Protein AF-A0A0Q9YCZ7-F1 (afdb_monomer)

Sequence (271 aa):
MYRLKSQWSRMTLSRIYFDVYIYMGGVHGTEHSYAFNYDLKNNQLLDLEEVLKRSGTDLNSVSKLVAEELINSGQFAEYRSEPVTFKYKEDVKEETKPTLENYYAFSLTEDAIILYKQFYKLFPNSAGVVGVEVSWDKIAAATEEKKNDIVYQNNDHQFTLHLPASWEGKYIVKEGDWNVGAEISYDFQFMHNGKEICNIFSISVLDTESAENIGPMNLIANHNGKTYVWNPIMEMPPEFWEGGELQELEEEFARMVNEEVPEIMETFTFE

InterPro domains:
  IPR021729 Domain of unknown function DUF3298 [PF11738] (76-137)
  IPR037126 PdaC/RsiV-like superfamily [G3DSA:3.90.640.20] (48-142)

Solvent-accessible surface area (backbone atoms only — not comparable to full-atom values): 15837 Å² total; per-residue (Å²): 134,90,74,91,71,62,90,61,83,76,64,60,66,49,77,51,75,51,76,45,77,47,72,89,73,80,98,64,62,48,77,45,68,46,39,47,38,31,40,63,84,78,72,40,77,51,53,67,68,61,49,31,58,74,72,66,45,53,59,60,64,53,24,51,51,50,37,48,42,62,74,68,34,78,90,41,47,91,64,51,62,86,74,77,45,71,68,57,54,52,41,38,54,66,65,34,46,71,42,67,84,56,51,64,14,39,47,82,55,94,60,27,43,33,39,38,41,66,51,76,82,63,43,62,80,88,65,48,70,43,72,47,74,44,43,50,67,59,51,50,50,53,41,54,47,61,71,52,32,42,76,48,73,42,82,90,77,38,32,36,32,47,40,61,47,87,47,70,86,34,55,48,77,44,85,38,70,87,53,83,81,35,79,44,25,46,30,36,27,33,34,57,99,92,36,84,75,47,70,38,34,34,43,34,37,26,89,36,70,64,79,90,73,53,76,95,48,44,80,74,49,71,57,94,66,24,27,35,29,37,46,60,55,91,67,83,61,70,46,34,36,94,92,29,94,40,35,92,44,33,67,58,52,48,41,46,46,72,55,46,45,63,56,27,60,74,47,57,41,77,115

Nearest PDB structures (foldseek):
  3cyg-assembly2_A  TM=7.448E-01  e=1.691E-04  Fervidobacterium nodosum Rt17-B1
  4e72-assem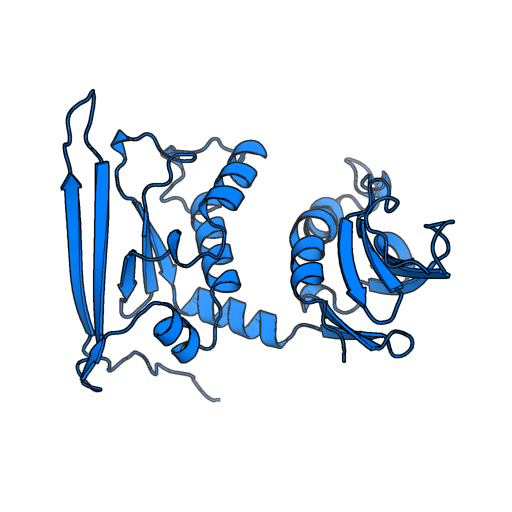bly1_A  TM=6.068E-01  e=8.908E-04  Pseudomonas aeruginosa PAO1
  6wak-assembly1_A  TM=3.840E-01  e=2.892E+00  Homo sapiens
  8y40-assembly1_D  TM=2.851E-01  e=8.283E+00  Oryctolagus cuniculus

Mean predicted aligned error: 8.86 Å

Structure (mmCIF, N/CA/C/O backbone):
data_AF-A0A0Q9YCZ7-F1
#
_entry.id   AF-A0A0Q9YCZ7-F1
#
loop_
_atom_site.group_PDB
_atom_site.id
_atom_site.type_symbol
_atom_site.label_atom_id
_atom_site.label_alt_id
_atom_site.label_comp_id
_atom_site.label_asym_id
_atom_site.label_entity_id
_atom_site.label_seq_id
_atom_site.pdbx_PDB_ins_code
_atom_site.Cartn_x
_atom_site.Cartn_y
_atom_site.Cartn_z
_atom_site.occupancy
_atom_site.B_iso_or_equiv
_atom_site.auth_seq_id
_atom_site.auth_comp_id
_atom_site.auth_asym_id
_atom_site.auth_atom_id
_atom_site.pdbx_PDB_model_num
ATOM 1 N N . MET A 1 1 ? 10.925 -25.643 19.232 1.00 30.89 1 MET A N 1
ATOM 2 C CA . MET A 1 1 ? 10.457 -24.889 18.053 1.00 30.89 1 MET A CA 1
ATOM 3 C C . MET A 1 1 ? 9.528 -23.808 18.576 1.00 30.89 1 MET A C 1
ATOM 5 O O . MET A 1 1 ? 8.512 -24.135 19.182 1.00 30.89 1 MET A O 1
ATOM 9 N N . TYR A 1 2 ? 9.996 -22.562 18.565 1.00 25.38 2 TYR A N 1
ATOM 10 C CA . TYR A 1 2 ? 9.436 -21.485 19.379 1.00 25.38 2 TYR A CA 1
ATOM 11 C C . TYR A 1 2 ? 8.095 -21.010 18.812 1.00 25.38 2 TYR A C 1
ATOM 13 O O . TYR A 1 2 ? 8.020 -20.493 17.707 1.00 25.38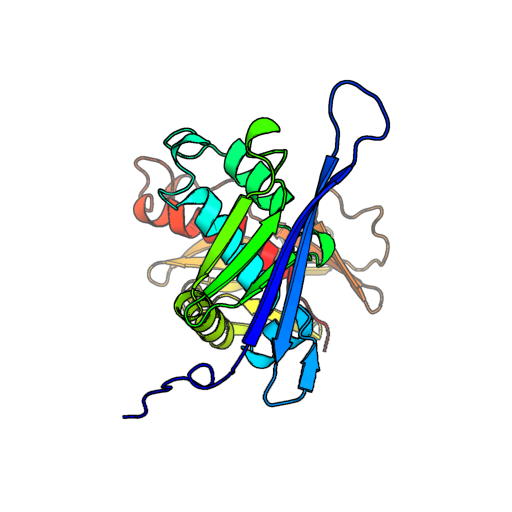 2 TYR A O 1
ATOM 21 N N . ARG A 1 3 ? 7.034 -21.219 19.595 1.00 24.67 3 ARG A N 1
ATOM 22 C CA . ARG A 1 3 ? 5.712 -20.623 19.400 1.00 24.67 3 ARG A CA 1
ATOM 23 C C . ARG A 1 3 ? 5.766 -19.188 19.928 1.00 24.67 3 ARG A C 1
ATOM 25 O O . ARG A 1 3 ? 5.844 -19.005 21.142 1.00 24.67 3 ARG A O 1
ATOM 32 N N . LEU A 1 4 ? 5.663 -18.200 19.043 1.00 27.89 4 LEU A N 1
ATOM 33 C CA . LEU A 1 4 ? 5.191 -16.850 19.371 1.00 27.89 4 LEU A CA 1
ATOM 34 C C . LEU A 1 4 ? 3.703 -16.952 19.747 1.00 27.89 4 LEU A C 1
ATOM 36 O O . LEU A 1 4 ? 2.810 -16.675 18.961 1.00 27.89 4 LEU A O 1
ATOM 40 N N . LYS A 1 5 ? 3.420 -17.462 20.950 1.00 29.55 5 LYS A N 1
ATOM 41 C CA . LYS A 1 5 ? 2.079 -17.419 21.534 1.00 29.55 5 LYS A CA 1
ATOM 42 C C . LYS A 1 5 ? 1.952 -16.142 22.356 1.00 29.55 5 LYS A C 1
ATOM 44 O O . LYS A 1 5 ? 2.483 -16.058 23.459 1.00 29.55 5 LYS A O 1
ATOM 49 N N . SER A 1 6 ? 1.219 -15.194 21.780 1.00 36.31 6 SER A N 1
ATOM 50 C CA . SER A 1 6 ? 0.398 -14.188 22.454 1.00 36.31 6 SER A CA 1
ATOM 51 C C . SER A 1 6 ? 1.095 -13.308 23.504 1.00 36.31 6 SER A C 1
ATOM 53 O O . SER A 1 6 ? 1.084 -13.611 24.699 1.00 36.31 6 SER A O 1
ATOM 55 N N . GLN A 1 7 ? 1.568 -12.131 23.090 1.00 36.28 7 GLN A N 1
ATOM 56 C CA . GLN A 1 7 ? 1.650 -10.994 24.019 1.00 36.28 7 GLN A CA 1
ATOM 57 C C . GLN A 1 7 ? 0.262 -10.391 24.330 1.00 36.28 7 GLN A C 1
ATOM 59 O O . GLN A 1 7 ? 0.102 -9.768 25.376 1.00 36.28 7 GLN A O 1
ATOM 64 N N . TRP A 1 8 ? -0.761 -10.667 23.511 1.00 43.25 8 TRP A N 1
ATOM 65 C CA . TRP A 1 8 ? -2.119 -10.123 23.671 1.00 43.25 8 TRP A CA 1
ATOM 66 C C . TRP A 1 8 ? -3.041 -10.895 24.634 1.00 43.25 8 TRP A C 1
ATOM 68 O O . TRP A 1 8 ? -3.988 -10.322 25.158 1.00 43.25 8 TRP A O 1
ATOM 78 N N . SER A 1 9 ? -2.721 -12.148 24.989 1.00 36.19 9 SER A N 1
ATOM 79 C CA . SER A 1 9 ? -3.562 -13.044 25.824 1.00 36.19 9 SER A CA 1
ATOM 80 C C . SER A 1 9 ? -3.850 -12.545 27.257 1.00 36.19 9 SER A C 1
ATOM 82 O O . SER A 1 9 ? -4.535 -13.228 28.021 1.00 36.19 9 SER A O 1
ATOM 84 N N . ARG A 1 10 ? -3.306 -11.397 27.681 1.00 41.91 10 ARG A N 1
ATOM 85 C CA . ARG A 1 10 ? -3.474 -10.867 29.047 1.00 41.91 10 ARG A CA 1
ATOM 86 C C . ARG A 1 10 ? -3.562 -9.340 29.126 1.00 41.91 10 ARG A C 1
ATOM 88 O O . ARG A 1 10 ? -3.159 -8.771 30.142 1.00 41.91 10 ARG A O 1
ATOM 95 N N . MET A 1 11 ? -4.038 -8.661 28.085 1.00 45.75 11 MET A N 1
ATOM 96 C CA . MET A 1 11 ? -4.441 -7.260 28.232 1.00 45.75 11 MET A CA 1
ATOM 97 C C . MET A 1 11 ? -5.917 -7.224 28.608 1.00 45.75 11 MET A C 1
ATOM 99 O O . MET A 1 11 ? -6.780 -7.537 27.798 1.00 45.75 11 MET A O 1
ATOM 103 N N . THR A 1 12 ? -6.220 -6.847 29.850 1.00 50.78 12 THR A N 1
ATOM 104 C CA . THR A 1 12 ? -7.583 -6.441 30.191 1.00 50.78 12 THR A CA 1
ATOM 105 C C . THR A 1 12 ? -7.804 -5.090 29.514 1.00 50.78 12 THR A C 1
ATOM 107 O O . THR A 1 12 ? -7.304 -4.068 29.985 1.00 50.78 12 THR A O 1
ATOM 110 N N . LEU A 1 13 ? -8.469 -5.094 28.363 1.00 58.00 13 LEU A N 1
ATOM 111 C CA . LEU A 1 13 ? -8.809 -3.884 27.623 1.00 58.00 13 LEU A CA 1
ATOM 112 C C . LEU A 1 13 ? -10.200 -3.416 28.043 1.00 58.00 13 LEU A C 1
ATOM 114 O O . LEU A 1 13 ? -11.140 -4.207 28.096 1.00 58.00 13 LEU A O 1
ATOM 118 N N . SER A 1 14 ? -10.332 -2.124 28.338 1.00 50.62 14 SER A N 1
ATOM 119 C CA . SER A 1 14 ? -11.643 -1.474 28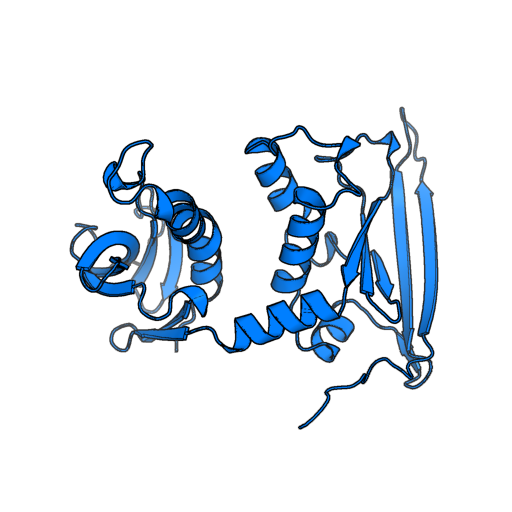.346 1.00 50.62 14 SER A CA 1
ATOM 120 C C . SER A 1 14 ? -11.857 -0.817 26.992 1.00 50.62 14 SER A C 1
ATOM 122 O O . SER A 1 14 ? -10.989 -0.081 26.516 1.00 50.62 14 SER A O 1
ATOM 124 N N . ARG A 1 15 ? -13.011 -1.093 26.386 1.00 57.66 15 ARG A N 1
ATOM 125 C CA . ARG A 1 15 ? -13.430 -0.545 25.100 1.00 57.66 15 ARG A CA 1
ATOM 126 C C . ARG A 1 15 ? -14.754 0.169 25.281 1.00 57.66 15 ARG A C 1
ATOM 128 O O . ARG A 1 15 ? -15.726 -0.428 25.741 1.00 57.66 15 ARG A O 1
ATOM 135 N N . ILE A 1 16 ? -14.804 1.421 24.849 1.00 59.88 16 ILE A N 1
ATOM 136 C CA . ILE A 1 16 ? -16.056 2.159 24.712 1.00 59.88 16 ILE A CA 1
ATOM 137 C C . ILE A 1 16 ? -16.153 2.589 23.255 1.00 59.88 16 ILE A C 1
ATOM 139 O O . ILE A 1 16 ? -15.317 3.359 22.796 1.00 59.88 16 ILE A O 1
ATOM 143 N N . TYR A 1 17 ? -17.153 2.068 22.549 1.00 63.03 17 TYR A N 1
ATOM 144 C CA . TYR A 1 17 ? -17.527 2.493 21.203 1.00 63.03 17 TYR A CA 1
ATOM 145 C C . TYR A 1 17 ? -18.907 3.138 21.274 1.00 63.03 17 TYR A C 1
ATOM 147 O O . TYR A 1 17 ? -19.808 2.570 21.899 1.00 63.03 17 TYR A O 1
ATOM 155 N N . PHE A 1 18 ? -19.071 4.308 20.666 1.00 57.53 18 PHE A N 1
ATOM 156 C CA . PHE A 1 18 ? -20.379 4.929 20.506 1.00 57.53 18 PHE A CA 1
ATOM 157 C C . PHE A 1 18 ? -20.455 5.748 19.223 1.00 57.53 18 PHE A C 1
ATOM 159 O O . PHE A 1 18 ? -19.494 6.413 18.831 1.00 57.53 18 PHE A O 1
ATOM 166 N N . ASP A 1 19 ? -21.645 5.738 18.633 1.00 62.94 19 ASP A N 1
ATOM 167 C CA . ASP A 1 19 ? -21.992 6.551 17.479 1.00 62.94 19 ASP A CA 1
ATOM 168 C C . ASP A 1 19 ? -22.760 7.790 17.922 1.00 62.94 19 ASP A C 1
ATOM 170 O O . ASP A 1 19 ? -23.674 7.733 18.751 1.00 62.94 19 ASP A O 1
ATOM 174 N N . VAL A 1 20 ? -22.380 8.933 17.363 1.00 62.00 20 VAL A N 1
ATOM 175 C CA . VAL A 1 20 ? -23.037 10.216 17.584 1.00 62.00 20 VAL A CA 1
ATOM 176 C C . VAL A 1 20 ? -23.656 10.662 16.270 1.00 62.00 20 VAL A C 1
ATOM 178 O O . VAL A 1 20 ? -22.951 11.044 15.340 1.00 62.00 20 VAL A O 1
ATOM 181 N N . TYR A 1 21 ? -24.986 10.663 16.209 1.00 66.31 21 TYR A N 1
ATOM 182 C CA . TYR A 1 21 ? -25.725 11.296 15.121 1.00 66.31 21 TYR A CA 1
ATOM 183 C C . TYR A 1 21 ? -25.937 12.778 15.437 1.00 66.31 21 TYR A C 1
ATOM 185 O O . TYR A 1 21 ? -26.659 13.138 16.371 1.00 66.31 21 TYR A O 1
ATOM 193 N N . ILE A 1 22 ? -25.301 13.650 14.658 1.00 65.38 22 ILE A N 1
ATOM 194 C CA . ILE A 1 22 ? -25.395 15.102 14.797 1.00 65.38 22 ILE A CA 1
ATOM 195 C C . ILE A 1 22 ? -26.311 15.639 13.695 1.00 65.38 22 ILE A C 1
ATOM 197 O O . ILE A 1 22 ? -26.007 15.529 12.511 1.00 65.38 22 ILE A O 1
ATOM 201 N N . TYR A 1 23 ? -27.424 16.268 14.075 1.00 62.66 23 TYR A N 1
ATOM 202 C CA . TYR A 1 23 ? -28.330 16.938 13.139 1.00 62.66 23 TYR A CA 1
ATOM 203 C C . TYR A 1 23 ? -28.244 18.458 13.308 1.00 62.66 23 TYR A C 1
ATOM 205 O O . TYR A 1 23 ? -28.722 19.008 14.298 1.00 62.66 23 TYR A O 1
ATOM 213 N N . MET A 1 24 ? -27.644 19.138 12.328 1.00 69.00 24 MET A N 1
ATOM 214 C CA . MET A 1 24 ? -27.504 20.604 12.295 1.00 69.00 24 MET A CA 1
ATOM 215 C C . MET A 1 24 ? -28.494 21.288 11.329 1.00 69.00 24 MET A C 1
ATOM 217 O O . MET A 1 24 ? -28.346 22.469 11.023 1.00 69.00 24 MET A O 1
ATOM 221 N N . GLY A 1 25 ? -29.528 20.563 10.878 1.00 53.34 25 GLY A N 1
ATOM 222 C CA . GLY A 1 25 ? -30.467 20.992 9.833 1.00 53.34 25 GLY A CA 1
ATOM 223 C C . GLY A 1 25 ? -30.067 20.494 8.436 1.00 53.34 25 GLY A C 1
ATOM 224 O O . GLY A 1 25 ? -28.889 20.296 8.164 1.00 53.34 25 GLY A O 1
ATOM 225 N N . GLY A 1 26 ? -31.046 20.267 7.550 1.00 69.06 26 GLY A N 1
ATOM 226 C CA . GLY A 1 26 ? -30.833 19.704 6.205 1.00 69.06 26 GLY A CA 1
ATOM 227 C C . GLY A 1 26 ? -31.681 18.454 5.942 1.00 69.06 26 GLY A C 1
ATOM 228 O O . GLY A 1 26 ? -32.651 18.208 6.652 1.00 69.06 26 GLY A O 1
ATOM 229 N N . VAL A 1 27 ? -31.336 17.675 4.907 1.00 70.56 27 VAL A N 1
ATOM 230 C CA . VAL A 1 27 ? -32.067 16.441 4.528 1.00 70.56 27 VAL A CA 1
ATOM 231 C C . VAL A 1 27 ? -31.700 15.250 5.430 1.00 70.56 27 VAL A C 1
ATOM 233 O O . VAL A 1 27 ? -32.533 14.378 5.655 1.00 70.56 27 VAL A O 1
ATOM 236 N N . HIS A 1 28 ? -30.488 15.227 5.989 1.00 63.22 28 HIS A N 1
ATOM 237 C CA . HIS A 1 28 ? -30.013 14.221 6.945 1.00 63.22 28 HIS A CA 1
ATOM 238 C C . HIS A 1 28 ? -28.939 14.822 7.871 1.00 63.22 28 HIS A C 1
ATOM 240 O O . HIS A 1 28 ? -28.384 15.880 7.577 1.00 63.22 28 HIS A O 1
ATOM 246 N N . GLY A 1 29 ? -28.678 14.171 9.007 1.00 64.50 29 GLY A N 1
ATOM 247 C CA . GLY A 1 29 ? -27.558 14.472 9.902 1.00 64.50 29 GLY A CA 1
ATOM 248 C C . GLY A 1 29 ? -26.281 13.733 9.497 1.00 64.50 29 GLY A C 1
ATOM 249 O O . GLY A 1 29 ? -26.244 13.070 8.458 1.00 64.50 29 GLY A O 1
ATOM 250 N N . THR A 1 30 ? -25.250 13.855 10.328 1.00 64.69 30 THR A N 1
ATOM 251 C CA . THR A 1 30 ? -23.939 13.222 10.141 1.00 64.69 30 THR A CA 1
ATOM 252 C C . THR A 1 30 ? -23.653 12.296 11.316 1.00 64.69 30 THR A C 1
ATOM 254 O O . THR A 1 30 ? -23.722 12.731 12.468 1.00 64.69 30 THR A O 1
ATOM 257 N N . GLU A 1 31 ? -23.311 11.039 11.045 1.00 68.75 31 GLU A N 1
ATOM 258 C CA . GLU A 1 31 ? -22.846 10.110 12.077 1.00 68.75 31 GLU A CA 1
ATOM 259 C C . GLU A 1 31 ? -21.332 10.228 12.241 1.00 68.75 31 GLU A C 1
ATOM 261 O O . GLU A 1 31 ? -20.588 10.289 11.264 1.00 68.75 31 GLU A O 1
ATOM 266 N N . HIS A 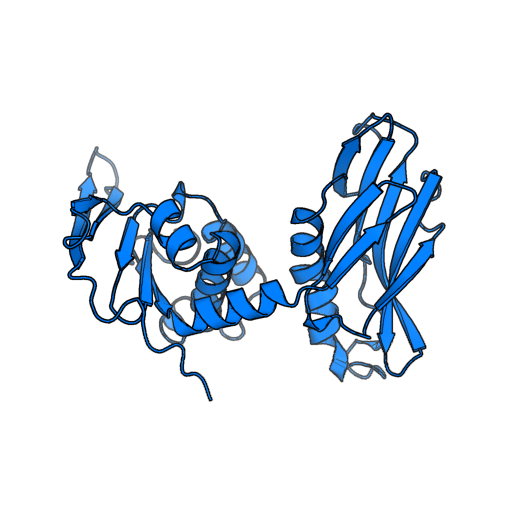1 32 ? -20.884 10.259 13.489 1.00 67.44 32 HIS A N 1
ATOM 267 C CA . HIS A 1 32 ? -19.479 10.157 13.861 1.00 67.44 32 HIS A CA 1
ATOM 268 C C . HIS A 1 32 ? -19.324 8.964 14.794 1.00 67.44 32 HIS A C 1
ATOM 270 O O . HIS A 1 32 ? -20.099 8.835 15.742 1.00 67.44 32 HIS A O 1
ATOM 276 N N . SER A 1 33 ? -18.315 8.130 14.568 1.00 71.56 33 SER A N 1
ATOM 277 C CA . SER A 1 33 ? -17.958 7.080 15.521 1.00 71.56 33 SER A CA 1
ATOM 278 C C . SER A 1 33 ? -16.835 7.553 16.418 1.00 71.56 33 SER A C 1
ATOM 280 O O . SER A 1 33 ? -15.870 8.149 15.956 1.00 71.56 33 SER A O 1
ATOM 282 N N . TYR A 1 34 ? -16.922 7.226 17.699 1.00 73.50 34 TYR A N 1
ATOM 283 C CA . TYR A 1 34 ? -15.821 7.403 18.632 1.00 73.50 34 TYR A CA 1
ATOM 284 C C . TYR A 1 34 ? -15.524 6.079 19.308 1.00 73.50 34 TYR A C 1
ATOM 286 O O . TYR A 1 34 ? -16.431 5.360 19.736 1.00 73.50 34 TYR A O 1
ATOM 294 N N . ALA A 1 35 ? -14.239 5.768 19.428 1.00 78.31 35 ALA A N 1
ATOM 295 C CA . ALA A 1 35 ? -13.785 4.583 20.120 1.00 78.31 35 ALA A CA 1
ATOM 296 C C . ALA A 1 35 ? -12.613 4.920 21.041 1.00 78.31 35 ALA A C 1
ATOM 298 O O . ALA A 1 35 ? -11.683 5.624 20.655 1.00 78.31 35 ALA A O 1
ATOM 299 N N . PHE A 1 36 ? -12.669 4.408 22.266 1.00 80.19 36 PHE A N 1
ATOM 300 C CA . PHE A 1 36 ? -11.616 4.556 23.263 1.00 80.19 36 PHE A CA 1
ATOM 301 C C . PHE A 1 36 ? -11.111 3.174 23.649 1.00 80.19 36 PHE A C 1
ATOM 303 O O . PHE A 1 36 ? -11.896 2.334 24.098 1.00 80.19 36 PHE A O 1
ATOM 310 N N . ASN A 1 37 ? -9.804 2.963 23.508 1.00 84.31 37 ASN A N 1
ATOM 311 C CA . ASN A 1 37 ? -9.132 1.733 23.905 1.00 84.31 37 ASN A CA 1
ATOM 312 C C . ASN A 1 37 ? -8.237 2.038 25.100 1.00 84.31 37 ASN A C 1
ATOM 314 O O . ASN A 1 37 ? -7.405 2.939 25.042 1.00 84.31 37 ASN A O 1
ATOM 318 N N . TYR A 1 38 ? -8.417 1.312 26.200 1.00 83.06 38 TYR A N 1
ATOM 319 C CA . TYR A 1 38 ? -7.656 1.547 27.422 1.00 83.06 38 TYR A CA 1
ATOM 320 C C . TYR A 1 38 ? -6.987 0.269 27.913 1.00 83.06 38 TYR A C 1
ATOM 322 O O . TYR A 1 38 ? -7.651 -0.734 28.180 1.00 83.06 38 TYR A O 1
ATOM 330 N N . ASP A 1 39 ? -5.671 0.333 28.076 1.00 84.94 39 ASP A N 1
ATOM 331 C CA . ASP A 1 39 ? -4.848 -0.699 28.687 1.00 84.94 39 ASP A CA 1
ATOM 332 C C . ASP A 1 39 ? -4.944 -0.592 30.211 1.00 84.94 39 ASP A C 1
ATOM 334 O O . ASP A 1 39 ? -4.290 0.246 30.838 1.00 84.94 39 ASP A O 1
ATOM 338 N N . LEU A 1 40 ? -5.755 -1.455 30.829 1.00 82.25 40 LEU A N 1
ATOM 339 C CA . LEU A 1 40 ? -5.953 -1.434 32.281 1.00 82.25 40 LEU A CA 1
ATOM 340 C C . LEU A 1 40 ? -4.717 -1.906 33.055 1.00 82.25 40 LEU A C 1
ATOM 342 O O . LEU A 1 40 ? -4.583 -1.589 34.234 1.00 82.25 40 LEU A O 1
ATOM 346 N N . LYS A 1 41 ? -3.811 -2.662 32.422 1.00 83.88 41 LYS A N 1
ATOM 347 C CA . LYS A 1 41 ? -2.598 -3.162 33.079 1.00 83.88 41 LYS A CA 1
ATOM 348 C C . LYS A 1 41 ? -1.569 -2.048 33.237 1.00 83.88 41 LYS A C 1
ATOM 350 O O . LYS A 1 41 ? -0.950 -1.940 34.292 1.00 83.88 41 LYS A O 1
ATOM 355 N N . ASN A 1 42 ? -1.396 -1.245 32.191 1.00 85.25 42 ASN A N 1
ATOM 356 C CA . ASN A 1 42 ? -0.443 -0.136 32.185 1.00 85.25 42 ASN A CA 1
ATOM 357 C C . ASN A 1 42 ? -1.095 1.218 32.513 1.00 85.25 42 ASN A C 1
ATOM 359 O O . ASN A 1 42 ? -0.394 2.223 32.586 1.00 85.25 42 ASN A O 1
ATOM 363 N N . ASN A 1 43 ? -2.412 1.237 32.751 1.00 87.88 43 ASN A N 1
ATOM 364 C CA . ASN A 1 43 ? -3.201 2.431 33.056 1.00 87.88 43 ASN A CA 1
ATOM 365 C C . ASN A 1 43 ? -3.007 3.532 31.996 1.00 87.88 43 ASN A C 1
ATOM 367 O O . ASN A 1 43 ? -2.674 4.678 32.311 1.00 87.88 43 ASN A O 1
ATOM 371 N N . GLN A 1 44 ? -3.189 3.157 30.727 1.00 88.75 44 GLN A N 1
ATOM 372 C CA . GLN A 1 44 ? -2.859 3.987 29.570 1.00 88.75 44 GLN A CA 1
ATOM 373 C C . GLN A 1 44 ? -3.968 3.953 28.511 1.00 88.75 44 GLN A C 1
ATOM 375 O O . GLN A 1 44 ? -4.467 2.885 28.158 1.00 88.75 44 GLN A O 1
ATOM 380 N N . LEU A 1 45 ? -4.318 5.124 27.969 1.00 88.06 45 LEU A N 1
ATOM 381 C CA . LEU A 1 45 ? -5.139 5.226 26.762 1.00 88.06 45 LEU A CA 1
ATOM 382 C C . LEU A 1 45 ? -4.290 4.841 25.544 1.00 88.06 45 LEU A C 1
ATOM 384 O O . LEU A 1 45 ? -3.169 5.323 25.401 1.00 88.06 45 LEU A O 1
ATOM 388 N N . LEU A 1 46 ? -4.829 3.979 24.693 1.00 89.56 46 LEU A N 1
ATOM 389 C CA . LEU A 1 46 ? -4.193 3.531 23.464 1.00 89.56 46 LEU A CA 1
ATOM 390 C C . LEU A 1 46 ? -4.819 4.267 22.280 1.00 89.56 46 LEU A C 1
ATOM 392 O O . LEU A 1 46 ? -5.990 4.050 21.958 1.00 89.56 46 LEU A O 1
ATOM 396 N N . ASP A 1 47 ? -4.031 5.127 21.645 1.00 91.81 47 ASP A N 1
ATOM 397 C CA . ASP A 1 47 ? -4.300 5.602 20.291 1.00 91.81 47 ASP A CA 1
ATOM 398 C C . ASP A 1 47 ? -3.789 4.588 19.254 1.00 91.81 47 ASP A C 1
ATOM 400 O O . ASP A 1 47 ? -3.181 3.567 19.594 1.00 91.81 47 ASP A O 1
ATOM 404 N N . LEU A 1 48 ? -4.098 4.836 17.980 1.00 92.00 48 LEU A N 1
ATOM 405 C CA . LEU A 1 48 ? -3.739 3.915 16.907 1.00 92.00 48 LEU A CA 1
ATOM 406 C C . LEU A 1 48 ? -2.217 3.797 16.758 1.00 92.00 48 LEU A C 1
ATOM 408 O O . LEU A 1 48 ? -1.713 2.694 16.590 1.00 92.00 48 LEU A O 1
ATOM 412 N N . GLU A 1 49 ? -1.479 4.902 16.866 1.00 93.31 49 GLU A N 1
ATOM 413 C CA . GLU A 1 49 ? -0.021 4.910 16.710 1.00 93.31 49 GLU A CA 1
ATOM 414 C C . GLU A 1 49 ? 0.667 4.010 17.745 1.00 93.31 49 GLU A C 1
ATOM 416 O O . GLU A 1 49 ? 1.519 3.189 17.395 1.00 93.31 49 GLU A O 1
ATOM 421 N N . GLU A 1 50 ? 0.263 4.098 19.014 1.00 92.31 50 GLU A N 1
ATOM 422 C CA . GLU A 1 50 ? 0.792 3.246 20.076 1.00 92.31 50 GLU A CA 1
ATOM 423 C C . GLU A 1 50 ? 0.410 1.771 19.871 1.00 92.31 50 GLU A C 1
ATOM 425 O O . GLU A 1 50 ? 1.223 0.882 20.144 1.00 92.31 50 GLU A O 1
ATOM 430 N N . VAL A 1 51 ? -0.793 1.485 19.360 1.00 92.56 51 VAL A N 1
ATOM 431 C CA . VAL A 1 51 ? -1.198 0.114 19.003 1.00 92.56 51 VAL A CA 1
ATOM 432 C C . VAL A 1 51 ? -0.300 -0.442 17.905 1.00 92.56 51 VAL A C 1
ATOM 434 O O . VAL A 1 51 ? 0.297 -1.501 18.107 1.00 92.56 51 VAL A O 1
ATOM 437 N N . LEU A 1 52 ? -0.155 0.282 16.791 1.00 93.50 52 LEU A N 1
ATOM 438 C CA . LEU A 1 52 ? 0.652 -0.134 15.641 1.00 93.50 52 LEU A CA 1
ATOM 439 C C . LEU A 1 52 ? 2.098 -0.413 16.066 1.00 93.50 52 LEU A C 1
ATOM 441 O O . LEU A 1 52 ? 2.626 -1.500 15.808 1.00 93.50 52 LEU A O 1
ATOM 445 N N . LYS A 1 53 ? 2.684 0.508 16.842 1.00 92.31 53 LYS A N 1
ATOM 446 C CA . LYS A 1 53 ? 4.027 0.377 17.418 1.00 92.31 53 LYS A CA 1
ATOM 447 C C . LYS A 1 53 ? 4.186 -0.882 18.270 1.00 92.31 53 LYS A C 1
ATOM 449 O O . LYS A 1 53 ? 5.193 -1.576 18.143 1.00 92.31 53 LYS A O 1
ATOM 454 N N . ARG A 1 54 ? 3.217 -1.204 19.136 1.00 90.31 54 ARG A N 1
ATOM 455 C CA . ARG A 1 54 ? 3.259 -2.419 19.976 1.00 90.31 54 ARG A CA 1
ATOM 456 C C . ARG A 1 54 ? 3.133 -3.702 19.168 1.00 90.31 54 ARG A C 1
ATOM 458 O O . ARG A 1 54 ? 3.757 -4.697 19.527 1.00 90.31 54 ARG A O 1
ATOM 465 N N . SER A 1 55 ? 2.344 -3.686 18.097 1.00 89.31 55 SER A N 1
ATOM 466 C CA . SER A 1 55 ? 2.252 -4.807 17.155 1.00 89.31 55 SER A CA 1
ATOM 467 C C . SER A 1 55 ? 3.448 -4.912 16.206 1.00 89.31 55 SER A C 1
ATOM 469 O O . SER A 1 55 ? 3.583 -5.927 15.531 1.00 89.31 55 SER A O 1
ATOM 471 N N . GLY A 1 56 ? 4.330 -3.907 16.171 1.00 90.75 56 GLY A N 1
ATOM 472 C CA . GLY A 1 56 ? 5.480 -3.880 15.269 1.00 90.75 56 GLY A CA 1
ATOM 473 C C . GLY A 1 56 ? 5.102 -3.701 13.797 1.00 90.75 56 GLY A C 1
ATOM 474 O O . GLY A 1 56 ? 5.875 -4.108 12.940 1.00 90.75 56 GLY A O 1
ATOM 475 N N . THR A 1 57 ? 3.933 -3.116 13.523 1.00 92.94 57 THR A N 1
ATOM 476 C CA . THR A 1 57 ? 3.421 -2.817 12.176 1.00 92.94 57 THR A CA 1
ATOM 477 C C . THR A 1 57 ? 3.320 -1.303 11.980 1.00 92.94 57 THR A C 1
ATOM 479 O O . THR A 1 57 ? 3.473 -0.526 12.925 1.00 92.94 57 THR A O 1
ATOM 482 N N . ASP A 1 58 ? 3.002 -0.881 10.762 1.00 92.50 58 ASP A N 1
ATOM 483 C CA . ASP A 1 58 ? 2.679 0.501 10.414 1.00 92.50 58 ASP A CA 1
ATOM 484 C C . ASP A 1 58 ? 1.261 0.644 9.841 1.00 92.50 58 ASP A C 1
ATOM 486 O O . ASP A 1 58 ? 0.553 -0.338 9.589 1.00 92.50 58 ASP A O 1
ATOM 490 N N . LEU A 1 59 ? 0.840 1.901 9.671 1.00 94.00 59 LEU A N 1
ATOM 491 C CA . LEU A 1 59 ? -0.492 2.239 9.183 1.00 94.00 59 LEU A CA 1
ATOM 492 C C . LEU A 1 59 ? -0.687 1.842 7.717 1.00 94.00 59 LEU A C 1
ATOM 494 O O . LEU A 1 59 ? -1.799 1.459 7.362 1.00 94.00 59 LEU A O 1
ATOM 498 N N . ASN A 1 60 ? 0.360 1.883 6.887 1.00 91.31 60 ASN A N 1
ATOM 499 C CA . ASN A 1 60 ? 0.288 1.464 5.482 1.00 91.31 60 ASN A CA 1
ATOM 500 C C . ASN A 1 60 ? -0.104 -0.013 5.388 1.00 91.31 60 ASN A C 1
ATOM 502 O O . ASN A 1 60 ? -1.048 -0.361 4.682 1.00 91.31 60 ASN A O 1
ATOM 506 N N . SER A 1 61 ? 0.549 -0.859 6.184 1.00 92.00 61 SER A N 1
ATOM 507 C CA . SER A 1 61 ? 0.301 -2.301 6.225 1.00 92.00 61 SER A CA 1
ATOM 508 C C . SER A 1 61 ? -1.131 -2.611 6.668 1.00 92.00 61 SER A C 1
ATOM 510 O O . SER A 1 61 ? -1.830 -3.397 6.034 1.00 92.00 61 SER A O 1
ATOM 512 N N . VAL A 1 62 ? -1.619 -1.944 7.719 1.00 95.81 62 VAL A N 1
ATOM 513 C CA . VAL A 1 62 ? -3.005 -2.126 8.181 1.00 95.81 62 VAL A CA 1
ATOM 514 C C . VAL A 1 62 ? -4.014 -1.592 7.162 1.00 95.81 62 VAL A C 1
ATOM 516 O O . VAL A 1 62 ? -5.019 -2.244 6.899 1.00 95.81 62 VAL A O 1
ATOM 519 N N . SER A 1 63 ? -3.736 -0.445 6.545 1.00 96.00 63 SER A N 1
ATOM 520 C CA . SER A 1 63 ? -4.601 0.165 5.528 1.00 96.00 63 SER A CA 1
ATOM 521 C C . SER A 1 63 ? -4.754 -0.708 4.283 1.00 96.00 63 SER A C 1
ATOM 523 O O . SER A 1 63 ? -5.849 -0.808 3.729 1.00 96.00 63 SER A O 1
ATOM 525 N N . LYS A 1 64 ? -3.671 -1.377 3.870 1.00 93.81 64 LYS A N 1
ATOM 526 C CA . LYS A 1 64 ? -3.679 -2.355 2.778 1.00 93.81 64 LYS A CA 1
ATOM 527 C C . LYS A 1 64 ? -4.570 -3.546 3.111 1.00 93.81 64 LYS A C 1
ATOM 529 O O . LYS A 1 64 ? -5.443 -3.889 2.322 1.00 93.81 64 LYS A O 1
ATOM 534 N N . LEU A 1 65 ? -4.450 -4.093 4.321 1.00 96.94 65 LEU A N 1
ATOM 535 C CA . LEU A 1 65 ? -5.320 -5.180 4.775 1.00 96.94 65 LEU A CA 1
ATOM 536 C C . LEU A 1 65 ? -6.797 -4.755 4.841 1.00 96.94 65 LEU A C 1
ATOM 538 O O . LEU A 1 65 ? -7.669 -5.528 4.465 1.00 96.94 65 LEU A O 1
ATOM 542 N N . VAL A 1 66 ? -7.101 -3.517 5.247 1.00 97.56 66 VAL A N 1
ATOM 543 C CA . VAL A 1 66 ? -8.476 -2.980 5.189 1.00 97.56 66 VAL A CA 1
ATOM 544 C C . VAL A 1 66 ? -8.991 -2.924 3.751 1.00 97.56 66 VAL A C 1
ATOM 546 O O . VAL A 1 66 ? -10.129 -3.319 3.494 1.00 97.56 66 VAL A O 1
ATOM 549 N N . ALA A 1 67 ? -8.169 -2.454 2.809 1.00 96.62 67 ALA A N 1
ATOM 550 C CA . ALA A 1 67 ? -8.520 -2.442 1.392 1.00 96.62 67 ALA A CA 1
ATOM 551 C C . ALA A 1 67 ? -8.790 -3.860 0.868 1.00 96.62 67 ALA A C 1
ATOM 553 O O . ALA A 1 67 ? -9.793 -4.090 0.194 1.00 96.62 67 ALA A O 1
ATOM 554 N N . GLU A 1 68 ? -7.941 -4.824 1.228 1.00 95.88 68 GLU A N 1
ATOM 555 C CA . GLU A 1 68 ? -8.114 -6.231 0.870 1.00 95.88 68 GLU A CA 1
ATOM 556 C C . GLU A 1 68 ? -9.406 -6.823 1.435 1.00 95.88 68 GLU A C 1
ATOM 558 O O . GLU A 1 68 ? -10.088 -7.557 0.721 1.00 95.88 68 GLU A O 1
ATOM 563 N N . GLU A 1 69 ? -9.780 -6.499 2.675 1.00 97.06 69 GLU A N 1
ATOM 564 C CA . GLU A 1 69 ? -11.060 -6.932 3.243 1.00 97.06 69 GLU A CA 1
ATOM 565 C C . GLU A 1 69 ? -12.239 -6.357 2.453 1.00 97.06 69 GLU A C 1
ATOM 567 O O . GLU A 1 69 ? -13.140 -7.101 2.072 1.00 97.06 69 GLU A O 1
ATOM 572 N N . LEU A 1 70 ? -12.221 -5.061 2.132 1.00 96.56 70 LEU A N 1
ATOM 573 C CA . LEU A 1 70 ? -13.279 -4.416 1.342 1.00 96.56 70 LEU A CA 1
ATOM 574 C C . LEU A 1 70 ? -13.407 -5.023 -0.065 1.00 96.56 70 LEU A C 1
ATOM 576 O O . LEU A 1 70 ? -14.516 -5.186 -0.579 1.00 96.56 70 LEU A O 1
ATOM 580 N N . ILE A 1 71 ? -12.281 -5.393 -0.678 1.00 95.56 71 ILE A N 1
ATOM 581 C CA . ILE A 1 71 ? -12.236 -5.953 -2.033 1.00 95.56 71 ILE A CA 1
ATOM 582 C C . ILE A 1 71 ? -12.603 -7.439 -2.052 1.00 95.56 71 ILE A C 1
ATOM 584 O O . ILE A 1 71 ? -13.315 -7.862 -2.956 1.00 95.56 71 ILE A O 1
ATOM 588 N N . ASN A 1 72 ? -12.138 -8.238 -1.090 1.00 94.75 72 ASN A N 1
ATOM 589 C CA . ASN A 1 72 ? -12.163 -9.701 -1.193 1.00 94.75 72 ASN A CA 1
ATOM 590 C C . ASN A 1 72 ? -13.125 -10.377 -0.210 1.00 94.75 72 ASN A C 1
ATOM 592 O O . ASN A 1 72 ? -13.542 -11.513 -0.447 1.00 94.75 72 ASN A O 1
ATOM 596 N N . SER A 1 73 ? -13.492 -9.720 0.892 1.00 93.75 73 SER A N 1
ATOM 597 C CA . SER A 1 73 ? -14.329 -10.344 1.916 1.00 93.75 73 SER A CA 1
ATOM 598 C C . SER A 1 73 ? -15.759 -10.554 1.429 1.00 93.75 73 SER A C 1
ATOM 600 O O . SER A 1 73 ? -16.366 -9.695 0.781 1.00 93.75 73 SER A O 1
ATOM 602 N N . GLY A 1 74 ? -16.339 -11.693 1.814 1.00 92.75 74 GLY A N 1
ATOM 603 C CA . GLY A 1 74 ? -17.762 -11.968 1.616 1.00 92.75 74 GLY A CA 1
ATOM 604 C C . GLY A 1 74 ? -18.669 -11.021 2.408 1.00 92.75 74 GLY A C 1
ATOM 605 O O . GLY A 1 74 ? -19.826 -10.851 2.037 1.00 92.75 74 GLY A O 1
ATOM 606 N N . GLN A 1 75 ? -18.145 -10.370 3.457 1.00 91.81 75 GLN A N 1
ATOM 607 C CA . GLN A 1 75 ? -18.885 -9.397 4.268 1.00 91.81 75 GLN A CA 1
ATOM 608 C C . GLN A 1 75 ? -19.392 -8.209 3.441 1.00 91.81 75 GLN A C 1
ATOM 610 O O . GLN A 1 75 ? -20.470 -7.694 3.721 1.00 91.81 75 GLN A O 1
ATOM 615 N N . PHE A 1 76 ? -18.640 -7.788 2.420 1.00 93.62 76 PHE A N 1
ATOM 616 C CA . PHE A 1 76 ? -18.956 -6.600 1.620 1.00 93.62 76 PHE A CA 1
ATOM 617 C C . PHE A 1 76 ? -19.457 -6.933 0.212 1.00 93.62 76 PHE A C 1
ATOM 619 O O . PHE A 1 76 ? -19.658 -6.032 -0.601 1.00 93.62 76 PHE A O 1
ATOM 626 N N . ALA A 1 77 ? -19.689 -8.216 -0.082 1.00 92.62 77 ALA A N 1
ATOM 627 C CA . ALA A 1 77 ? -20.056 -8.680 -1.417 1.00 92.62 77 ALA A CA 1
ATOM 628 C C . ALA A 1 77 ? -21.356 -8.043 -1.942 1.00 92.62 77 ALA A C 1
ATOM 630 O O . ALA A 1 77 ? -21.475 -7.800 -3.136 1.00 92.62 77 ALA A O 1
ATOM 631 N N . GLU A 1 78 ? -22.315 -7.715 -1.069 1.00 91.25 78 GLU A N 1
ATOM 632 C CA . GLU A 1 78 ? -23.577 -7.079 -1.483 1.00 91.25 78 GLU A CA 1
ATOM 633 C C . GLU A 1 78 ? -23.413 -5.637 -1.994 1.00 91.25 78 GLU A C 1
ATOM 635 O O . GLU A 1 78 ? -24.289 -5.126 -2.692 1.00 91.25 78 GLU A O 1
ATOM 640 N N . TYR A 1 79 ? -22.289 -4.988 -1.679 1.00 89.06 79 TYR A N 1
ATOM 641 C CA . TYR A 1 79 ? -22.015 -3.595 -2.031 1.00 89.06 79 TYR A CA 1
ATOM 642 C C . TYR A 1 79 ? -21.139 -3.435 -3.275 1.00 89.06 79 TYR A C 1
ATOM 644 O O . TYR A 1 79 ? -20.852 -2.310 -3.685 1.00 89.06 79 TYR A O 1
ATOM 652 N N . ARG A 1 80 ? -20.703 -4.537 -3.893 1.00 92.00 80 ARG A N 1
ATOM 653 C CA . ARG A 1 80 ? -19.815 -4.505 -5.058 1.00 92.00 80 ARG A CA 1
ATOM 654 C C . ARG A 1 80 ? -20.258 -5.484 -6.135 1.00 92.00 80 ARG A C 1
ATOM 656 O O . ARG A 1 80 ? -20.904 -6.489 -5.874 1.00 92.00 80 ARG A O 1
ATOM 663 N N . SER A 1 81 ? -19.932 -5.155 -7.380 1.00 89.75 81 SER A N 1
ATOM 664 C CA . SER A 1 81 ? -20.144 -6.069 -8.506 1.00 89.75 81 SER A CA 1
ATOM 665 C C . SER A 1 81 ? -19.097 -7.182 -8.498 1.00 89.75 81 SER A C 1
ATOM 667 O O . SER A 1 81 ? -17.983 -6.976 -8.017 1.00 89.75 81 SER A O 1
ATOM 669 N N . GLU A 1 82 ? -19.458 -8.330 -9.072 1.00 89.50 82 GLU A N 1
ATOM 670 C CA . GLU A 1 82 ? -18.545 -9.445 -9.325 1.00 89.50 82 GLU A CA 1
ATOM 671 C C . GLU A 1 82 ? -18.415 -9.676 -10.843 1.00 89.50 82 GLU A C 1
ATOM 673 O O . GLU A 1 82 ? -19.443 -9.869 -11.504 1.00 89.50 82 GLU A O 1
ATOM 678 N N . PRO A 1 83 ? -17.194 -9.655 -11.417 1.00 89.31 83 PRO A N 1
ATOM 679 C CA . PRO A 1 83 ? -15.913 -9.397 -10.749 1.00 89.31 83 PRO A CA 1
ATOM 680 C C . PRO A 1 83 ? -15.776 -7.943 -10.263 1.00 89.31 83 PRO A C 1
ATOM 682 O O . PRO A 1 83 ? -16.424 -7.035 -10.793 1.00 89.31 83 PRO A O 1
ATOM 685 N N . VAL A 1 84 ? -14.907 -7.721 -9.268 1.00 91.56 84 VAL A N 1
ATOM 686 C CA . VAL A 1 84 ? -14.612 -6.377 -8.741 1.00 91.56 84 VAL A CA 1
ATOM 687 C C . VAL A 1 84 ? -14.128 -5.465 -9.864 1.00 91.56 84 VAL A C 1
ATOM 689 O O . VAL A 1 84 ? -13.149 -5.759 -10.550 1.00 91.56 84 VAL A O 1
ATOM 692 N N . THR A 1 85 ? -14.796 -4.326 -10.033 1.00 90.88 85 THR A N 1
ATOM 693 C CA . THR A 1 85 ? -14.462 -3.372 -11.093 1.00 90.88 85 THR A CA 1
ATOM 694 C C . THR A 1 85 ? -13.222 -2.549 -10.743 1.00 90.88 85 THR A C 1
ATOM 696 O O . THR A 1 85 ? -12.948 -2.275 -9.575 1.00 90.88 85 THR A O 1
ATOM 699 N N . PHE A 1 86 ? -12.506 -2.074 -11.768 1.00 86.56 86 PHE A N 1
ATOM 700 C CA . PHE A 1 86 ? -11.387 -1.139 -11.594 1.00 86.56 86 PHE A CA 1
ATOM 701 C C . PHE A 1 86 ? -11.797 0.106 -10.794 1.00 86.56 86 PHE A C 1
ATOM 703 O O . PHE A 1 86 ? -11.111 0.502 -9.858 1.00 86.56 86 PHE A O 1
ATOM 710 N N . LYS A 1 87 ? -12.969 0.679 -11.103 1.00 91.75 87 LYS A N 1
ATOM 711 C CA . LYS A 1 87 ? -13.490 1.852 -10.392 1.00 91.75 87 LYS A CA 1
ATOM 712 C C . LYS A 1 87 ? -13.697 1.579 -8.899 1.00 91.75 87 LYS A C 1
ATOM 714 O O . LYS A 1 87 ? -13.342 2.425 -8.089 1.00 91.75 87 LYS A O 1
ATOM 719 N N . TYR A 1 88 ? -14.213 0.403 -8.539 1.00 94.00 88 TYR A N 1
ATOM 720 C CA . TYR A 1 88 ? -14.373 0.031 -7.134 1.00 94.00 88 TYR A CA 1
ATOM 721 C C . TYR A 1 88 ? -13.020 -0.065 -6.419 1.00 94.00 88 TYR A C 1
ATOM 723 O O . TYR A 1 88 ? -12.886 0.458 -5.320 1.00 94.00 88 TYR A O 1
ATOM 731 N N . LYS A 1 89 ? -11.999 -0.667 -7.048 1.00 92.94 89 LYS A N 1
ATOM 732 C CA . LYS A 1 89 ? -10.641 -0.726 -6.474 1.00 92.94 89 LYS A CA 1
ATOM 733 C C . LYS A 1 89 ? -10.050 0.670 -6.245 1.00 92.94 89 LYS A C 1
ATOM 735 O O . LYS A 1 89 ? -9.475 0.912 -5.189 1.00 92.94 89 LYS A O 1
ATOM 740 N N . GLU A 1 90 ? -10.246 1.591 -7.187 1.00 92.19 90 GLU A N 1
ATOM 741 C CA . GLU A 1 90 ? -9.819 2.988 -7.037 1.00 92.19 90 GLU A CA 1
ATOM 742 C C . GLU A 1 90 ? -10.557 3.696 -5.893 1.00 92.19 90 GLU A C 1
ATOM 744 O O . GLU A 1 90 ? -9.928 4.354 -5.066 1.00 92.19 90 GLU A O 1
ATOM 749 N N . ASP A 1 91 ? -11.876 3.517 -5.788 1.00 95.62 91 ASP A N 1
ATOM 750 C CA . ASP A 1 91 ? -12.659 4.085 -4.686 1.00 95.62 91 ASP A CA 1
ATOM 751 C C . ASP A 1 91 ? -12.228 3.508 -3.328 1.00 95.62 91 ASP A C 1
ATOM 753 O O . ASP A 1 91 ? -12.127 4.255 -2.352 1.00 95.62 91 ASP A O 1
ATOM 757 N N . VAL A 1 92 ? -11.906 2.208 -3.263 1.00 96.38 92 VAL A N 1
ATOM 758 C CA . VAL A 1 92 ? -11.343 1.579 -2.059 1.00 96.38 92 VAL A CA 1
ATOM 759 C C . VAL A 1 92 ? -10.010 2.229 -1.715 1.00 96.38 92 VAL A C 1
ATOM 761 O O . VAL A 1 92 ? -9.865 2.721 -0.602 1.00 96.38 92 VAL A O 1
ATOM 764 N N . LYS A 1 93 ? -9.073 2.315 -2.667 1.00 93.19 93 LYS A N 1
ATOM 765 C CA . LYS A 1 93 ? -7.753 2.934 -2.469 1.00 93.19 93 LYS A CA 1
ATOM 766 C C . LYS A 1 93 ? -7.858 4.364 -1.944 1.00 93.19 93 LYS A C 1
ATOM 768 O O . LYS A 1 93 ? -7.078 4.777 -1.087 1.00 93.19 93 LYS A O 1
ATOM 773 N N . GLU A 1 94 ? -8.818 5.139 -2.442 1.00 93.81 94 GLU A N 1
ATOM 774 C CA . GLU A 1 94 ? -9.052 6.497 -1.961 1.00 93.81 94 GLU A CA 1
ATOM 775 C C . GLU A 1 94 ? -9.606 6.539 -0.534 1.00 93.81 94 GLU A C 1
ATOM 777 O O . GLU A 1 94 ? -9.182 7.379 0.264 1.00 93.81 94 GLU A O 1
ATOM 782 N N . GLU A 1 95 ? -10.535 5.644 -0.206 1.00 95.38 95 GLU A N 1
ATOM 783 C CA . GLU A 1 95 ? -11.160 5.564 1.113 1.00 95.38 95 GLU A CA 1
ATOM 784 C C . GLU A 1 95 ? -10.258 4.920 2.176 1.00 95.38 95 GLU A C 1
ATOM 786 O O . GLU A 1 95 ? -10.453 5.167 3.366 1.00 95.38 95 GLU A O 1
ATOM 791 N N . THR A 1 96 ? -9.264 4.125 1.786 1.00 96.19 96 THR A N 1
ATOM 792 C CA . THR A 1 96 ? -8.362 3.421 2.708 1.00 96.19 96 THR A CA 1
ATOM 793 C C . THR A 1 96 ? -6.978 4.047 2.796 1.00 96.19 96 THR A C 1
ATOM 795 O O . THR A 1 96 ? -6.075 3.432 3.356 1.00 96.19 96 THR A O 1
ATOM 798 N N . LYS A 1 97 ? -6.782 5.275 2.294 1.00 94.94 97 LYS A N 1
ATOM 799 C CA . LYS A 1 97 ? -5.496 5.985 2.424 1.00 94.94 97 LYS A CA 1
ATOM 800 C C . LYS A 1 97 ? -4.976 5.933 3.869 1.00 94.94 97 LYS A C 1
ATOM 802 O O . LYS A 1 97 ? -5.779 6.149 4.782 1.00 94.94 97 LYS A O 1
ATOM 807 N N . PRO A 1 98 ? -3.668 5.716 4.087 1.00 94.44 98 PRO A N 1
ATOM 808 C CA . PRO A 1 98 ? -3.077 5.509 5.408 1.00 94.44 98 PRO A CA 1
ATOM 809 C C . PRO A 1 98 ? -2.931 6.821 6.188 1.00 94.44 98 PRO A C 1
ATOM 811 O O . PRO A 1 98 ? -1.837 7.289 6.488 1.00 94.44 98 PRO A O 1
ATOM 814 N N . THR A 1 99 ? -4.059 7.445 6.518 1.00 94.00 99 THR A N 1
ATOM 815 C CA . THR A 1 99 ? -4.125 8.672 7.311 1.00 94.00 99 THR A CA 1
ATOM 816 C C . THR A 1 99 ? -4.811 8.386 8.638 1.00 94.00 99 THR A C 1
ATOM 818 O O . THR A 1 99 ? -5.779 7.632 8.699 1.00 94.00 99 THR A O 1
ATOM 821 N N . LEU A 1 100 ? -4.354 9.017 9.722 1.00 89.81 100 LEU A N 1
ATOM 822 C CA . LEU A 1 100 ? -4.998 8.857 11.033 1.00 89.81 100 LEU A CA 1
ATOM 823 C C . LEU A 1 100 ? -6.483 9.262 11.003 1.00 89.81 100 LEU A C 1
ATOM 825 O O . LEU A 1 100 ? -7.287 8.687 11.728 1.00 89.81 100 LEU A O 1
ATOM 829 N N . GLU A 1 101 ? -6.863 10.195 10.125 1.00 89.00 101 GLU A N 1
ATOM 830 C CA . GLU A 1 101 ? -8.258 10.598 9.905 1.00 89.00 101 GLU A CA 1
ATOM 831 C C . GLU A 1 101 ? -9.131 9.463 9.355 1.00 89.00 101 GLU A C 1
ATOM 833 O O . GLU A 1 101 ? -10.294 9.365 9.724 1.00 89.00 101 GLU A O 1
ATOM 838 N N . ASN A 1 102 ? -8.594 8.565 8.525 1.00 91.31 102 ASN A N 1
ATOM 839 C CA . ASN A 1 102 ? -9.357 7.413 8.038 1.00 91.31 102 ASN A CA 1
ATOM 840 C C . ASN A 1 102 ? -9.554 6.331 9.109 1.00 91.31 102 ASN A C 1
ATOM 842 O O . ASN A 1 102 ? -10.447 5.498 8.979 1.00 91.31 102 ASN A O 1
ATOM 846 N N . TYR A 1 103 ? -8.748 6.349 10.172 1.00 91.69 103 TYR A N 1
ATOM 847 C CA . TYR A 1 103 ? -8.646 5.249 11.133 1.00 91.69 103 TYR A CA 1
ATOM 848 C C . TYR A 1 103 ? -8.773 5.700 12.596 1.00 91.69 103 TYR A C 1
ATOM 850 O O . TYR A 1 103 ? -8.378 4.988 13.518 1.00 91.69 103 TYR A O 1
ATOM 858 N N . TYR A 1 104 ? -9.346 6.884 12.827 1.00 83.69 104 TYR A N 1
ATOM 859 C CA . TYR A 1 104 ? -9.456 7.498 14.155 1.00 83.69 104 TYR A CA 1
ATOM 860 C C . TYR A 1 104 ? -10.358 6.718 15.123 1.00 83.69 104 TYR A C 1
ATOM 862 O O . TYR A 1 104 ? -10.133 6.743 16.333 1.00 83.69 104 TYR A O 1
ATOM 870 N N . ALA A 1 105 ? -11.378 6.029 14.609 1.00 89.81 105 ALA A N 1
ATOM 871 C CA . ALA A 1 105 ? -12.284 5.214 15.401 1.00 89.81 105 ALA A CA 1
ATOM 872 C C . ALA A 1 105 ? -11.954 3.736 15.193 1.00 8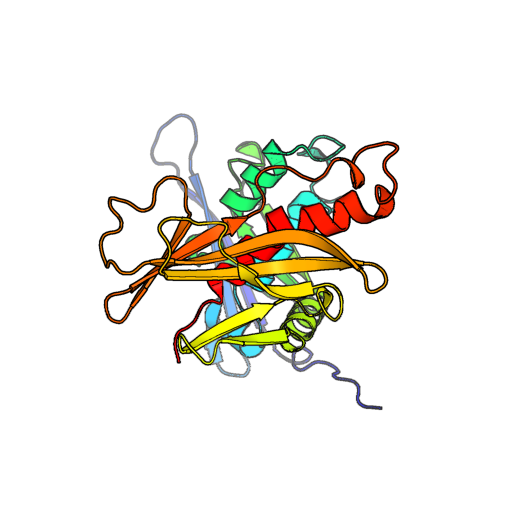9.81 105 ALA A C 1
ATOM 874 O O . ALA A 1 105 ? -12.166 3.179 14.119 1.00 89.81 105 ALA A O 1
ATOM 875 N N . PHE A 1 106 ? -11.451 3.080 16.236 1.00 92.56 106 PHE A N 1
ATOM 876 C CA . PHE A 1 106 ? -11.096 1.668 16.175 1.00 92.56 106 PHE A CA 1
ATOM 877 C C . PHE A 1 106 ? -11.327 0.951 17.500 1.00 92.56 106 PHE A C 1
ATOM 879 O O . PHE A 1 106 ? -11.312 1.547 18.573 1.00 92.56 106 PHE A O 1
ATOM 886 N N . SER A 1 107 ? -11.525 -0.357 17.439 1.00 90.00 107 SER A N 1
ATOM 887 C CA . SER A 1 107 ? -11.671 -1.227 18.600 1.00 90.00 107 SER A CA 1
ATOM 888 C C . SER A 1 107 ? -10.672 -2.364 18.541 1.00 90.00 107 SER A C 1
ATOM 890 O O . SER A 1 107 ? -10.442 -2.938 17.481 1.00 90.00 107 SER A O 1
ATOM 892 N N . LEU A 1 108 ? -10.123 -2.722 19.695 1.00 89.69 108 LEU A N 1
ATOM 893 C CA . LEU A 1 108 ? -9.257 -3.885 19.835 1.00 89.69 108 LEU A CA 1
ATOM 894 C C . LEU A 1 108 ? -10.054 -5.069 20.386 1.00 89.69 108 LEU A C 1
ATOM 896 O O . LEU A 1 108 ? -10.838 -4.926 21.329 1.00 89.69 108 LEU A O 1
ATOM 900 N N . THR A 1 109 ? -9.836 -6.240 19.801 1.00 87.25 109 THR A N 1
ATOM 901 C CA . THR A 1 109 ? -10.304 -7.535 20.305 1.00 87.25 109 THR A CA 1
ATOM 902 C C . THR A 1 109 ? -9.103 -8.450 20.544 1.00 87.25 109 THR A C 1
ATOM 904 O O . THR A 1 109 ? -7.967 -8.092 20.218 1.00 87.25 109 THR A O 1
ATOM 907 N N . GLU A 1 110 ? -9.335 -9.628 21.128 1.00 85.19 110 GLU A N 1
ATOM 908 C CA . GLU A 1 110 ? -8.263 -10.616 21.320 1.00 85.19 110 GLU A CA 1
ATOM 909 C C . GLU A 1 110 ? -7.643 -11.065 19.987 1.00 85.19 110 GLU A C 1
ATOM 911 O O . GLU A 1 110 ? -6.442 -11.328 19.946 1.00 85.19 110 GLU A O 1
ATOM 916 N N . ASP A 1 111 ? -8.434 -11.067 18.908 1.00 92.12 111 ASP A N 1
ATOM 917 C CA . ASP A 1 111 ? -8.065 -11.664 17.621 1.00 92.12 111 ASP A CA 1
ATOM 918 C C . ASP A 1 111 ? -7.854 -10.639 16.493 1.00 92.12 111 ASP A C 1
ATOM 920 O O . ASP A 1 111 ? -7.201 -10.955 15.499 1.00 92.12 111 ASP A O 1
ATOM 924 N N . ALA A 1 112 ? -8.359 -9.409 16.637 1.00 94.06 112 ALA A N 1
ATOM 925 C CA . ALA A 1 112 ? -8.360 -8.410 15.567 1.00 94.06 112 ALA A CA 1
ATOM 926 C C . ALA A 1 112 ? -8.386 -6.945 16.039 1.00 94.06 112 ALA A C 1
ATOM 928 O O . ALA A 1 112 ? -8.813 -6.634 17.159 1.00 94.06 112 ALA A O 1
ATOM 929 N N . ILE A 1 113 ? -8.027 -6.042 15.121 1.00 93.69 113 ILE A N 1
ATOM 930 C CA . ILE A 1 113 ? -8.417 -4.627 15.142 1.00 93.69 113 ILE A CA 1
ATOM 931 C C . ILE A 1 113 ? -9.647 -4.425 14.251 1.00 93.69 113 ILE A C 1
ATOM 933 O O . ILE A 1 113 ? -9.705 -4.946 13.142 1.00 93.69 113 ILE A O 1
ATOM 937 N N . ILE A 1 114 ? -10.632 -3.664 14.726 1.00 93.69 114 ILE A N 1
ATOM 938 C CA . ILE A 1 114 ? -11.815 -3.280 13.944 1.00 93.69 114 ILE A CA 1
ATOM 939 C C . ILE A 1 114 ? -11.775 -1.772 13.732 1.00 93.69 114 ILE A C 1
ATOM 941 O O . ILE A 1 114 ? -11.744 -1.025 14.710 1.00 93.69 114 ILE A O 1
ATOM 945 N N . LEU A 1 115 ? -11.773 -1.332 12.477 1.00 94.31 115 LEU A N 1
ATOM 946 C CA . LEU A 1 115 ? -11.648 0.069 12.069 1.00 94.31 115 LEU A CA 1
ATOM 947 C C . LEU A 1 115 ? -12.994 0.575 11.554 1.00 94.31 115 LEU A C 1
ATOM 949 O O . LEU A 1 115 ? -13.585 -0.040 10.670 1.00 94.31 115 LEU A O 1
ATOM 953 N N . TYR A 1 116 ? -13.483 1.677 12.120 1.00 91.38 116 TYR A N 1
ATOM 954 C CA . TYR A 1 116 ? -14.825 2.202 11.881 1.00 91.38 116 TYR A CA 1
ATOM 955 C C . TYR A 1 116 ? -14.771 3.525 11.129 1.00 91.38 116 TYR A C 1
ATOM 957 O O . TYR A 1 116 ? -14.193 4.498 11.613 1.00 91.38 116 TYR A O 1
ATOM 965 N N . LYS A 1 117 ? -15.442 3.592 9.981 1.00 91.00 117 LYS A N 1
ATOM 966 C CA . LYS A 1 117 ? -15.739 4.858 9.300 1.00 91.00 117 LYS A CA 1
ATOM 967 C C . LYS A 1 117 ? -16.942 4.713 8.379 1.00 91.00 117 LYS A C 1
ATOM 969 O O . LYS A 1 117 ? -17.388 3.609 8.072 1.00 91.00 117 LYS A O 1
ATOM 974 N N . GLN A 1 118 ? -17.463 5.844 7.918 1.00 90.56 118 GLN A N 1
ATOM 975 C CA . GLN A 1 118 ? -18.354 5.851 6.763 1.00 90.56 118 GLN A CA 1
ATOM 976 C C . GLN A 1 118 ? -17.502 5.834 5.488 1.00 90.56 118 GLN A C 1
ATOM 978 O O . GLN A 1 118 ? -16.641 6.696 5.311 1.00 90.56 118 GLN A O 1
ATOM 983 N N . PHE A 1 119 ? -17.730 4.852 4.616 1.00 92.50 119 PHE A N 1
ATOM 984 C CA . PHE A 1 119 ? -17.064 4.741 3.315 1.00 92.50 119 PHE A CA 1
ATOM 985 C C . PHE A 1 119 ? -18.003 5.270 2.228 1.00 92.50 119 PHE A C 1
ATOM 987 O O . PHE A 1 119 ? -18.665 4.499 1.535 1.00 92.50 119 PHE A O 1
ATOM 994 N N . TYR A 1 120 ? -18.111 6.593 2.111 1.00 90.94 120 TYR A N 1
ATOM 995 C CA . TYR A 1 120 ? -19.106 7.255 1.259 1.00 90.94 120 TYR A CA 1
ATOM 996 C C . TYR A 1 120 ? -18.991 6.905 -0.228 1.00 90.94 120 TYR A C 1
ATOM 998 O O . TYR A 1 120 ? -19.984 6.982 -0.952 1.00 90.94 120 TYR A O 1
ATOM 1006 N N . LYS A 1 121 ? -17.796 6.534 -0.700 1.00 93.94 121 LYS A N 1
ATOM 1007 C CA . LYS A 1 121 ? -17.595 6.074 -2.080 1.00 93.94 121 LYS A CA 1
ATOM 1008 C C . LYS A 1 121 ? -17.984 4.613 -2.297 1.00 93.94 121 LYS A C 1
ATOM 1010 O O . LYS A 1 121 ? -18.236 4.229 -3.434 1.00 93.94 121 LYS A O 1
ATOM 1015 N N . LEU A 1 122 ? -18.044 3.810 -1.234 1.00 94.44 122 LEU A N 1
ATOM 1016 C CA . LEU A 1 122 ? -18.269 2.363 -1.320 1.00 94.44 122 LEU A CA 1
ATOM 1017 C C . LEU A 1 122 ? -19.687 1.957 -0.928 1.00 94.44 122 LEU A C 1
ATOM 1019 O O . LEU A 1 122 ? -20.232 1.010 -1.491 1.00 94.44 122 LEU A O 1
ATOM 1023 N N . PHE A 1 123 ? -20.284 2.656 0.036 1.00 93.38 123 PHE A N 1
ATOM 1024 C CA . PHE A 1 123 ? -21.560 2.285 0.633 1.00 93.38 123 PHE A CA 1
ATOM 1025 C C . PHE A 1 123 ? -22.574 3.429 0.543 1.00 93.38 123 PHE A C 1
ATOM 1027 O O . PHE A 1 123 ? -22.200 4.602 0.609 1.00 93.38 123 PHE A O 1
ATOM 1034 N N . PRO A 1 124 ? -23.879 3.122 0.418 1.00 90.12 124 PRO A N 1
ATOM 1035 C CA . PRO A 1 124 ? -24.906 4.151 0.516 1.00 90.12 124 PRO A CA 1
ATOM 1036 C C . PRO A 1 124 ? -24.873 4.794 1.907 1.00 90.12 124 PRO A C 1
ATOM 1038 O O . PRO A 1 124 ? -24.610 4.112 2.893 1.00 90.12 124 PRO A O 1
ATOM 1041 N N . ASN A 1 125 ? -25.260 6.069 2.018 1.00 85.06 125 ASN A N 1
ATOM 1042 C CA . ASN A 1 125 ? -25.325 6.768 3.313 1.00 85.06 125 ASN A CA 1
ATOM 1043 C C . ASN A 1 125 ? -26.133 6.004 4.382 1.00 85.06 125 ASN A C 1
ATOM 1045 O O . ASN A 1 125 ? -25.851 6.123 5.567 1.00 85.06 125 ASN A O 1
ATOM 1049 N N . SER A 1 126 ? -27.131 5.208 3.979 1.00 85.19 126 SER A N 1
ATOM 1050 C CA . SER A 1 126 ? -27.938 4.382 4.888 1.00 85.19 126 SER A CA 1
ATOM 1051 C C . SER A 1 126 ? -27.187 3.208 5.520 1.00 85.19 126 SER A C 1
ATOM 1053 O O . SER A 1 126 ? -27.704 2.624 6.466 1.00 85.19 126 SER A O 1
ATOM 1055 N N . ALA A 1 127 ? -26.021 2.828 4.989 1.00 87.44 127 ALA A N 1
ATOM 1056 C CA . ALA A 1 127 ? -25.149 1.837 5.616 1.00 87.44 127 ALA A CA 1
ATOM 1057 C C . ALA A 1 127 ? -24.519 2.375 6.910 1.00 87.44 127 ALA A C 1
ATOM 1059 O O . ALA A 1 127 ? -24.115 1.586 7.759 1.00 87.44 127 ALA A O 1
ATOM 1060 N N . GLY A 1 128 ? -24.477 3.703 7.074 1.00 86.88 128 GLY A N 1
ATOM 1061 C CA . GLY A 1 128 ? -23.914 4.345 8.250 1.00 86.88 128 GLY A CA 1
ATOM 1062 C C . GLY A 1 128 ? -22.421 4.067 8.399 1.00 86.88 128 GLY A C 1
ATOM 1063 O O . GLY A 1 128 ? -21.689 3.910 7.417 1.00 86.88 128 GLY A O 1
ATOM 1064 N N . VAL A 1 129 ? -21.956 4.035 9.646 1.00 87.62 129 VAL A N 1
ATOM 1065 C CA . VAL A 1 129 ? -20.578 3.646 9.959 1.00 87.62 129 VAL A CA 1
ATOM 1066 C C . VAL A 1 129 ? -20.402 2.134 9.833 1.00 87.62 129 VAL A C 1
ATOM 1068 O O . VAL A 1 129 ? -21.130 1.349 10.434 1.00 87.62 129 VAL A O 1
ATOM 1071 N N . VAL A 1 130 ? -19.382 1.732 9.076 1.00 90.81 130 VAL A N 1
ATOM 1072 C CA . VAL A 1 130 ? -19.026 0.335 8.833 1.00 90.81 130 VAL A CA 1
ATOM 1073 C C . VAL A 1 130 ? -17.709 0.014 9.531 1.00 90.81 130 VAL A C 1
ATOM 1075 O O . VAL A 1 130 ? -16.754 0.788 9.466 1.00 90.81 130 VAL A O 1
ATOM 1078 N N . GLY A 1 131 ? -17.670 -1.136 10.208 1.00 92.44 131 GLY A N 1
ATOM 1079 C CA . GLY A 1 131 ? -16.462 -1.696 10.809 1.00 92.44 131 GLY A CA 1
ATOM 1080 C C . GLY A 1 131 ? -15.793 -2.707 9.880 1.00 92.44 131 GLY A C 1
ATOM 1081 O O . GLY A 1 131 ? -16.430 -3.690 9.500 1.00 92.44 131 GLY A O 1
ATOM 1082 N N . VAL A 1 132 ? -14.518 -2.491 9.558 1.00 96.81 132 VAL A N 1
ATOM 1083 C CA . VAL A 1 132 ? -13.672 -3.455 8.841 1.00 96.81 132 VAL A CA 1
ATOM 1084 C C . VAL A 1 132 ? -12.747 -4.132 9.845 1.00 96.81 132 VAL A C 1
ATOM 1086 O O . VAL A 1 132 ? -11.976 -3.463 10.535 1.00 96.81 132 VAL A O 1
ATOM 1089 N N . GLU A 1 133 ? -12.859 -5.452 9.962 1.00 96.06 133 GLU A N 1
ATOM 1090 C CA . GLU A 1 133 ? -12.059 -6.259 10.881 1.00 96.06 133 GLU A CA 1
ATOM 1091 C C . GLU A 1 133 ? -10.798 -6.779 10.190 1.00 96.06 133 GLU A C 1
ATOM 1093 O O . GLU A 1 133 ? -10.876 -7.421 9.148 1.00 96.06 133 GLU A O 1
ATOM 1098 N N . VAL A 1 134 ? -9.637 -6.546 10.802 1.00 96.94 134 VAL A N 1
ATOM 1099 C CA . VAL A 1 134 ? -8.353 -7.087 10.360 1.00 96.94 134 VAL A CA 1
ATOM 1100 C C . VAL A 1 134 ? -7.743 -7.907 11.493 1.00 96.94 134 VAL A C 1
ATOM 1102 O O . VAL A 1 134 ? -7.391 -7.380 12.550 1.00 96.94 134 VAL A O 1
ATOM 1105 N N . SER A 1 135 ? -7.604 -9.215 11.271 1.00 96.31 135 SER A N 1
ATOM 1106 C CA . SER A 1 135 ? -7.037 -10.125 12.274 1.00 96.31 135 SER A CA 1
ATOM 1107 C C . SER A 1 135 ? -5.560 -9.830 12.564 1.00 96.31 135 SER A C 1
ATOM 1109 O O . SER A 1 135 ? -4.791 -9.515 11.650 1.00 96.31 135 SER A O 1
ATOM 1111 N N . TRP A 1 136 ? -5.135 -10.038 13.811 1.00 94.25 136 TRP A N 1
ATOM 1112 C CA . TRP A 1 136 ? -3.732 -9.917 14.212 1.00 94.25 136 TRP A CA 1
ATOM 1113 C C . TRP A 1 136 ? -2.819 -10.900 13.473 1.00 94.25 136 TRP A C 1
ATOM 1115 O O . TRP A 1 136 ? -1.665 -10.566 13.221 1.00 94.25 136 TRP A O 1
ATOM 1125 N N . ASP A 1 137 ? -3.330 -12.071 13.081 1.00 95.44 137 ASP A N 1
ATOM 1126 C CA . ASP A 1 137 ? -2.578 -13.051 12.289 1.00 95.44 137 ASP A CA 1
ATOM 1127 C C . ASP A 1 137 ? -2.241 -12.512 10.888 1.00 95.44 137 ASP A C 1
ATOM 1129 O O . ASP A 1 137 ? -1.097 -12.631 10.450 1.00 95.44 137 ASP A O 1
ATOM 1133 N N . LYS A 1 138 ? -3.196 -11.856 10.209 1.00 95.56 138 LYS A N 1
ATOM 1134 C CA . LYS A 1 138 ? -2.945 -11.181 8.920 1.00 95.56 138 LYS A CA 1
ATOM 1135 C C . LYS A 1 138 ? -1.932 -10.047 9.060 1.00 95.56 138 LYS A C 1
ATOM 1137 O O . LYS A 1 138 ? -1.013 -9.951 8.254 1.00 95.56 138 LYS A O 1
ATOM 1142 N N . ILE A 1 139 ? -2.054 -9.236 10.114 1.00 95.19 139 ILE A N 1
ATOM 1143 C CA . ILE A 1 139 ? -1.101 -8.150 10.398 1.00 95.19 139 ILE A CA 1
ATOM 1144 C C . ILE A 1 139 ? 0.299 -8.714 10.642 1.00 95.19 139 ILE A C 1
ATOM 1146 O O . ILE A 1 139 ? 1.270 -8.206 10.088 1.00 95.19 139 ILE A O 1
ATOM 1150 N N . ALA A 1 140 ? 0.418 -9.777 11.440 1.00 93.38 140 ALA A N 1
ATOM 1151 C CA . ALA A 1 140 ? 1.698 -10.414 11.720 1.00 93.38 140 ALA A CA 1
ATOM 1152 C C . ALA A 1 140 ? 2.329 -11.020 10.459 1.00 93.38 140 ALA A C 1
ATOM 1154 O O . ALA A 1 140 ? 3.536 -10.883 10.274 1.00 93.38 140 ALA A O 1
ATOM 1155 N N . ALA A 1 141 ? 1.529 -11.648 9.591 1.00 91.19 141 ALA A N 1
ATOM 1156 C CA . ALA A 1 141 ? 1.997 -12.180 8.314 1.00 91.19 141 ALA A CA 1
ATOM 1157 C C . ALA A 1 141 ? 2.532 -11.068 7.397 1.00 91.19 141 ALA A C 1
ATOM 1159 O O . ALA A 1 141 ? 3.678 -11.157 6.965 1.00 91.19 141 ALA A O 1
ATOM 1160 N N . ALA A 1 142 ? 1.763 -9.992 7.194 1.00 89.25 142 ALA A N 1
ATOM 1161 C CA . ALA A 1 142 ? 2.185 -8.843 6.387 1.00 89.25 142 ALA A CA 1
ATOM 1162 C C . ALA A 1 142 ? 3.431 -8.147 6.968 1.00 89.25 142 ALA A C 1
ATOM 1164 O O . ALA A 1 142 ? 4.352 -7.774 6.246 1.00 89.25 142 ALA A O 1
ATOM 1165 N N . THR A 1 143 ? 3.499 -8.021 8.296 1.00 89.69 143 THR A N 1
ATOM 1166 C CA . THR A 1 143 ? 4.664 -7.455 8.994 1.00 89.69 143 THR A CA 1
ATOM 1167 C C . THR A 1 143 ? 5.914 -8.308 8.783 1.00 89.69 143 THR A C 1
ATOM 1169 O O . THR A 1 143 ? 7.010 -7.777 8.620 1.00 89.69 143 THR A O 1
ATOM 1172 N N . GLU A 1 144 ? 5.780 -9.633 8.832 1.00 87.62 144 GLU A N 1
ATOM 1173 C CA . GLU A 1 144 ? 6.907 -10.539 8.621 1.00 87.62 144 GLU A CA 1
ATOM 1174 C C . GLU A 1 144 ? 7.350 -10.563 7.158 1.00 87.62 144 GLU A C 1
ATOM 1176 O O . GLU A 1 144 ? 8.547 -10.591 6.895 1.00 87.62 144 GLU A O 1
ATOM 1181 N N . GLU A 1 145 ? 6.413 -10.497 6.214 1.00 82.50 145 GLU A N 1
ATOM 1182 C CA . GLU A 1 145 ? 6.713 -10.354 4.789 1.00 82.50 145 GLU A CA 1
ATOM 1183 C C . GLU A 1 145 ? 7.548 -9.097 4.527 1.00 82.50 145 GLU A C 1
ATOM 1185 O O . GLU A 1 145 ? 8.641 -9.209 3.981 1.00 82.50 145 GLU A O 1
ATOM 1190 N N . LYS A 1 146 ? 7.121 -7.947 5.060 1.00 83.00 146 LYS A N 1
ATOM 1191 C CA . LYS A 1 146 ? 7.831 -6.667 4.928 1.00 83.00 146 LYS A CA 1
ATOM 1192 C C . LYS A 1 146 ? 9.245 -6.676 5.521 1.00 83.00 146 LYS A C 1
ATOM 1194 O O . LYS A 1 146 ? 10.144 -5.998 5.038 1.00 83.00 146 LYS A O 1
ATOM 1199 N N . LYS A 1 147 ? 9.496 -7.452 6.582 1.00 83.56 147 LYS A N 1
ATOM 1200 C CA . LYS A 1 147 ? 10.866 -7.612 7.119 1.00 83.56 147 LYS A CA 1
ATOM 1201 C C . LYS A 1 147 ? 11.798 -8.355 6.167 1.00 83.56 147 LYS A C 1
ATOM 1203 O O . LYS A 1 147 ? 13.011 -8.232 6.314 1.00 83.56 147 LYS A O 1
ATOM 1208 N N . ASN A 1 148 ? 11.238 -9.155 5.265 1.00 86.56 148 ASN A N 1
ATOM 1209 C CA . ASN A 1 148 ? 11.986 -9.896 4.260 1.00 86.56 148 ASN A CA 1
ATOM 1210 C C . ASN A 1 148 ? 12.124 -9.111 2.947 1.00 86.56 148 ASN A C 1
ATOM 1212 O O . ASN A 1 148 ? 12.638 -9.671 1.980 1.00 86.56 148 ASN A O 1
ATOM 1216 N N . ASP A 1 149 ? 11.683 -7.849 2.910 1.00 91.19 149 ASP A N 1
ATOM 1217 C CA . ASP A 1 149 ? 11.900 -6.964 1.772 1.00 91.19 149 ASP A CA 1
ATOM 1218 C C . ASP A 1 149 ? 13.391 -6.864 1.435 1.00 91.19 149 ASP A C 1
ATOM 1220 O O . ASP A 1 149 ? 14.276 -6.833 2.299 1.00 91.19 149 ASP A O 1
ATOM 1224 N N . ILE A 1 150 ? 13.663 -6.803 0.140 1.00 95.12 150 ILE A N 1
ATOM 1225 C CA . ILE A 1 150 ? 14.999 -6.672 -0.414 1.00 95.12 150 ILE A CA 1
ATOM 1226 C C . ILE A 1 150 ? 15.365 -5.192 -0.382 1.00 95.12 150 ILE A C 1
ATOM 1228 O O . ILE A 1 150 ? 14.699 -4.361 -0.999 1.00 95.12 150 ILE A O 1
ATOM 1232 N N . VAL A 1 151 ? 16.457 -4.856 0.300 1.00 95.44 151 VAL A N 1
ATOM 1233 C CA . VAL A 1 151 ? 16.997 -3.494 0.278 1.00 95.44 151 VAL A CA 1
ATOM 1234 C C . VAL A 1 151 ? 17.887 -3.343 -0.951 1.00 95.44 151 VAL A C 1
ATOM 1236 O O . VAL A 1 151 ? 19.005 -3.861 -0.992 1.00 95.44 151 VAL A O 1
ATOM 1239 N N . TYR A 1 152 ? 17.393 -2.636 -1.964 1.00 95.75 152 TYR A N 1
ATOM 1240 C CA . TYR A 1 152 ? 18.218 -2.183 -3.076 1.00 95.75 152 TYR A CA 1
ATOM 1241 C C . TYR A 1 152 ? 18.957 -0.912 -2.661 1.00 95.75 152 TYR A C 1
ATOM 1243 O O . TYR A 1 152 ? 18.335 0.051 -2.220 1.00 95.75 152 TYR A O 1
ATOM 1251 N N . GLN A 1 153 ? 20.276 -0.907 -2.835 1.00 96.19 153 GLN A N 1
ATOM 1252 C CA . GLN A 1 153 ? 21.136 0.237 -2.550 1.00 96.19 153 GLN A CA 1
ATOM 1253 C C . GLN A 1 153 ? 21.823 0.689 -3.834 1.00 96.19 153 GLN A C 1
ATOM 1255 O O . GLN A 1 153 ? 22.517 -0.089 -4.496 1.00 96.19 153 GLN A O 1
ATOM 1260 N N . ASN A 1 154 ? 21.656 1.964 -4.167 1.00 95.19 154 ASN A N 1
ATOM 1261 C CA . ASN A 1 154 ? 22.399 2.610 -5.229 1.00 95.19 154 ASN A CA 1
ATOM 1262 C C . ASN A 1 154 ? 23.581 3.382 -4.639 1.00 95.19 154 ASN A C 1
ATOM 1264 O O . ASN A 1 154 ? 23.405 4.430 -4.023 1.00 95.19 154 ASN A O 1
ATOM 1268 N N . ASN A 1 155 ? 24.793 2.867 -4.841 1.00 92.69 155 ASN A N 1
ATOM 1269 C CA . ASN A 1 155 ? 25.998 3.466 -4.261 1.00 92.69 155 ASN A CA 1
ATOM 1270 C C . ASN A 1 155 ? 26.412 4.780 -4.939 1.00 92.69 155 ASN A C 1
ATOM 1272 O O . ASN A 1 155 ? 27.039 5.618 -4.296 1.00 92.69 155 ASN A O 1
ATOM 1276 N N . ASP A 1 156 ? 26.075 4.966 -6.218 1.00 91.25 156 ASP A N 1
ATOM 1277 C CA . ASP A 1 156 ? 26.517 6.134 -6.987 1.00 91.25 156 ASP A CA 1
ATOM 1278 C C . ASP A 1 156 ? 25.722 7.392 -6.619 1.00 91.25 156 ASP A C 1
ATOM 1280 O O . ASP A 1 156 ? 26.286 8.480 -6.518 1.00 91.25 156 ASP A O 1
ATOM 1284 N N . HIS A 1 157 ? 24.418 7.233 -6.377 1.00 91.62 157 HIS A N 1
ATOM 1285 C CA . HIS A 1 157 ? 23.497 8.312 -6.017 1.00 91.62 157 HIS A CA 1
ATOM 1286 C C . HIS A 1 157 ? 22.989 8.231 -4.572 1.00 91.62 157 HIS A C 1
ATOM 1288 O O . HIS A 1 157 ? 22.110 9.003 -4.197 1.00 91.62 157 HIS A O 1
ATOM 1294 N N . GLN A 1 158 ? 23.564 7.333 -3.764 1.00 93.69 158 GLN A N 1
ATOM 1295 C CA . GLN A 1 158 ? 23.353 7.227 -2.316 1.00 93.69 158 GLN A CA 1
ATOM 1296 C C . GLN A 1 158 ? 21.871 7.191 -1.927 1.00 93.69 158 GLN A C 1
ATOM 1298 O O . GLN A 1 158 ? 21.418 7.953 -1.075 1.00 93.69 158 GLN A O 1
ATOM 1303 N N . PHE A 1 159 ? 21.101 6.325 -2.583 1.00 95.56 159 PHE A N 1
ATOM 1304 C CA . PHE A 1 159 ? 19.703 6.100 -2.229 1.00 95.56 159 PHE A CA 1
ATOM 1305 C C . PHE A 1 159 ? 19.404 4.618 -2.045 1.00 95.56 159 PHE A C 1
ATOM 1307 O O . PHE A 1 159 ? 20.079 3.751 -2.610 1.00 95.56 159 PHE A O 1
ATOM 1314 N N . THR A 1 160 ? 18.349 4.337 -1.289 1.00 96.88 160 THR A N 1
ATOM 1315 C CA . THR A 1 160 ? 17.832 2.986 -1.086 1.00 96.88 160 THR A CA 1
ATOM 1316 C C . THR A 1 160 ? 16.358 2.875 -1.450 1.00 96.88 160 THR A C 1
ATOM 1318 O O . THR A 1 160 ? 15.622 3.863 -1.449 1.00 96.88 160 THR A O 1
ATOM 1321 N N . LEU A 1 161 ? 15.948 1.651 -1.777 1.00 96.12 161 LEU A N 1
ATOM 1322 C CA . LEU A 1 161 ? 14.565 1.234 -1.986 1.00 96.12 161 LEU A CA 1
ATOM 1323 C C . LEU A 1 161 ? 14.328 -0.076 -1.243 1.00 96.12 161 LEU A C 1
ATOM 1325 O O . LEU A 1 161 ? 15.213 -0.932 -1.193 1.00 96.12 161 LEU A O 1
ATOM 1329 N N . HIS A 1 162 ? 13.116 -0.262 -0.743 1.00 94.88 162 HIS A N 1
ATOM 1330 C CA . HIS A 1 162 ? 12.646 -1.540 -0.233 1.00 94.88 162 HIS A CA 1
ATOM 1331 C C . HIS A 1 162 ? 11.752 -2.180 -1.294 1.00 94.88 162 HIS A C 1
ATOM 1333 O O . HIS A 1 162 ? 10.681 -1.667 -1.616 1.00 94.88 162 HIS A O 1
ATOM 1339 N N . LEU A 1 163 ? 12.225 -3.282 -1.866 1.00 95.81 163 LEU A N 1
ATOM 1340 C CA . LEU A 1 163 ? 11.493 -4.084 -2.837 1.00 95.81 163 LEU A CA 1
ATOM 1341 C C . LEU A 1 163 ? 10.812 -5.247 -2.110 1.00 95.81 163 LEU A C 1
ATOM 1343 O O . LEU A 1 163 ? 11.442 -5.839 -1.230 1.00 95.81 163 LEU A O 1
ATOM 1347 N N . PRO A 1 164 ? 9.584 -5.637 -2.485 1.00 93.69 164 PRO A N 1
ATOM 1348 C CA . PRO A 1 164 ? 8.921 -6.777 -1.870 1.00 93.69 164 PRO A CA 1
ATOM 1349 C C . PRO A 1 164 ? 9.770 -8.047 -1.954 1.00 93.69 164 PRO A C 1
ATOM 1351 O O . PRO A 1 164 ? 10.374 -8.334 -2.990 1.00 93.69 164 PRO A O 1
ATOM 1354 N N . ALA A 1 165 ? 9.748 -8.871 -0.905 1.00 91.69 165 ALA A N 1
ATOM 1355 C CA . ALA A 1 165 ? 10.424 -10.177 -0.895 1.00 91.69 165 ALA A CA 1
ATOM 1356 C C . ALA A 1 165 ? 10.045 -11.066 -2.103 1.00 91.69 165 ALA A C 1
ATOM 1358 O O . ALA A 1 165 ? 10.832 -11.891 -2.569 1.00 91.69 165 ALA A O 1
ATOM 1359 N N . SER A 1 166 ? 8.831 -10.886 -2.636 1.00 92.38 166 SER A N 1
ATOM 1360 C CA . SER A 1 166 ? 8.320 -11.593 -3.813 1.00 92.38 166 SER A CA 1
ATOM 1361 C C . SER A 1 166 ? 9.104 -11.305 -5.102 1.00 92.38 166 SER A C 1
ATOM 1363 O O . SER A 1 166 ? 8.975 -12.086 -6.049 1.00 92.38 166 SER A O 1
ATOM 1365 N N . TRP A 1 167 ? 9.917 -10.241 -5.144 1.00 95.88 167 TRP A N 1
ATOM 1366 C CA . TRP A 1 167 ? 10.764 -9.864 -6.281 1.00 95.88 167 TRP A CA 1
ATOM 1367 C C . TRP A 1 167 ? 12.083 -10.641 -6.335 1.00 95.88 167 TRP A C 1
ATOM 1369 O O . TRP A 1 167 ? 12.793 -10.551 -7.337 1.00 95.88 167 TRP A O 1
ATOM 1379 N N . GLU A 1 168 ? 12.423 -11.424 -5.307 1.00 93.88 168 GLU A N 1
ATOM 1380 C CA . GLU A 1 168 ? 13.675 -12.186 -5.254 1.00 93.88 168 GLU A CA 1
ATOM 1381 C C . GLU A 1 168 ? 13.860 -13.044 -6.520 1.00 93.88 168 GLU A C 1
ATOM 1383 O O . GLU A 1 168 ? 13.044 -13.912 -6.843 1.00 93.88 168 GLU A O 1
ATOM 1388 N N . GLY A 1 169 ? 14.938 -12.781 -7.266 1.00 94.19 169 GLY A N 1
ATOM 1389 C CA . GLY A 1 169 ? 15.259 -13.473 -8.520 1.00 94.19 169 GLY A CA 1
ATOM 1390 C C . GLY A 1 169 ? 14.381 -13.120 -9.732 1.00 94.19 169 GLY A C 1
ATOM 1391 O O . GLY A 1 169 ? 14.565 -13.723 -10.790 1.00 94.19 169 GLY A O 1
ATOM 1392 N N . LYS A 1 170 ? 13.457 -12.158 -9.608 1.00 96.69 170 LYS A N 1
ATOM 1393 C CA . LYS A 1 170 ? 12.528 -11.726 -10.672 1.00 96.69 170 LYS A CA 1
ATOM 1394 C C . LYS A 1 170 ? 12.868 -10.374 -11.282 1.00 96.69 170 LYS A C 1
ATOM 1396 O O . LYS A 1 170 ? 12.159 -9.916 -12.175 1.00 96.69 170 LYS A O 1
ATOM 1401 N N . TYR A 1 171 ? 13.948 -9.741 -10.836 1.00 97.25 171 TYR A N 1
ATOM 1402 C CA . TYR A 1 171 ? 14.422 -8.505 -11.436 1.00 97.25 171 TYR A CA 1
ATOM 1403 C C . TYR A 1 171 ? 15.944 -8.445 -11.534 1.00 97.25 171 TYR A C 1
ATOM 1405 O O . TYR A 1 171 ? 16.669 -9.124 -10.805 1.00 97.25 171 TYR A O 1
ATOM 1413 N N . ILE A 1 172 ? 16.415 -7.598 -12.442 1.00 96.94 172 ILE A N 1
ATOM 1414 C CA . ILE A 1 172 ? 17.773 -7.051 -12.439 1.00 96.94 172 ILE A CA 1
ATOM 1415 C C . ILE A 1 172 ? 17.691 -5.539 -12.596 1.00 96.94 172 ILE A C 1
ATOM 1417 O O . ILE A 1 172 ? 16.735 -5.021 -13.172 1.00 96.94 172 ILE A O 1
ATOM 1421 N N . VAL A 1 173 ? 18.712 -4.836 -12.115 1.00 96.50 173 VAL A N 1
ATOM 1422 C CA . VAL A 1 173 ? 18.862 -3.399 -12.350 1.00 96.50 173 VAL A CA 1
ATOM 1423 C C . VAL A 1 173 ? 20.018 -3.187 -13.306 1.00 96.50 173 VAL A C 1
ATOM 1425 O O . VAL A 1 173 ? 21.089 -3.774 -13.129 1.00 96.50 173 VAL A O 1
ATOM 1428 N N . LYS A 1 174 ? 19.803 -2.351 -14.315 1.00 94.62 174 LYS A N 1
ATOM 1429 C CA . LYS A 1 174 ? 20.848 -1.919 -15.240 1.00 94.62 174 LYS A CA 1
ATOM 1430 C C . LYS A 1 174 ? 20.792 -0.416 -15.444 1.00 94.62 174 LYS A C 1
ATOM 1432 O O . LYS A 1 174 ? 19.748 0.203 -15.256 1.00 94.62 174 LYS A O 1
ATOM 1437 N N . GLU A 1 175 ? 21.917 0.150 -15.851 1.00 93.12 175 GLU A N 1
ATOM 1438 C CA . GLU A 1 175 ? 21.921 1.514 -16.360 1.00 93.12 175 GLU A CA 1
ATOM 1439 C C . GLU A 1 175 ? 21.167 1.553 -17.690 1.00 93.12 175 GLU A C 1
ATOM 1441 O O . GLU A 1 175 ? 21.401 0.731 -18.582 1.00 93.12 175 GLU A O 1
ATOM 1446 N N . GLY A 1 176 ? 20.234 2.489 -17.782 1.00 82.38 176 GLY A N 1
ATOM 1447 C CA . GLY A 1 176 ? 19.402 2.730 -18.944 1.00 82.38 176 GLY A CA 1
ATOM 1448 C C . GLY A 1 176 ? 19.625 4.115 -19.530 1.00 82.38 176 GLY A C 1
ATOM 1449 O O . GLY A 1 176 ? 20.092 5.035 -18.859 1.00 82.38 176 GLY A O 1
ATOM 1450 N N . ASP A 1 177 ? 19.228 4.269 -20.786 1.00 73.44 177 ASP A N 1
ATOM 1451 C CA . ASP A 1 177 ? 19.223 5.528 -21.535 1.00 73.44 177 ASP A CA 1
ATOM 1452 C C . ASP A 1 177 ? 17.805 5.927 -21.981 1.00 73.44 177 ASP A C 1
ATOM 1454 O O . ASP A 1 177 ? 17.626 6.801 -22.831 1.00 73.44 177 ASP A O 1
ATOM 1458 N N . TRP A 1 178 ? 16.782 5.298 -21.389 1.00 69.12 178 TRP A N 1
ATOM 1459 C CA . TRP A 1 178 ? 15.377 5.475 -21.768 1.00 69.12 178 TRP A CA 1
ATOM 1460 C C . TRP A 1 178 ? 14.905 6.927 -21.642 1.00 69.12 178 TRP A C 1
ATOM 1462 O O . TRP A 1 178 ? 14.087 7.400 -22.434 1.00 69.12 178 TRP A O 1
ATOM 1472 N N . ASN A 1 179 ? 15.458 7.658 -20.676 1.00 76.19 179 ASN A N 1
ATOM 1473 C CA . ASN A 1 179 ? 15.223 9.080 -20.510 1.00 76.19 179 ASN A CA 1
ATOM 1474 C C . ASN A 1 179 ? 16.390 9.891 -21.083 1.00 76.19 179 ASN A C 1
ATOM 1476 O O . ASN A 1 179 ? 17.398 10.111 -20.421 1.00 76.19 179 ASN A O 1
ATOM 1480 N N . VAL A 1 180 ? 16.212 10.395 -22.305 1.00 73.50 180 VAL A N 1
ATOM 1481 C CA . VAL A 1 180 ? 17.227 11.180 -23.036 1.00 73.50 180 VAL A CA 1
ATOM 1482 C C . VAL A 1 180 ? 17.631 12.468 -22.296 1.00 73.50 180 VAL A C 1
ATOM 1484 O O . VAL A 1 180 ? 18.702 13.013 -22.548 1.00 73.50 180 VAL A O 1
ATOM 1487 N N . GLY A 1 181 ? 16.776 12.978 -21.402 1.00 77.00 181 GLY A N 1
ATOM 1488 C CA . GLY A 1 181 ? 17.060 14.156 -20.580 1.00 77.00 181 GLY A CA 1
ATOM 1489 C C . GLY A 1 181 ? 17.749 13.846 -19.249 1.00 77.00 181 GLY A C 1
ATOM 1490 O O . GLY A 1 181 ? 18.097 14.781 -18.530 1.00 77.00 181 GLY A O 1
ATOM 1491 N N . ALA A 1 182 ? 17.916 12.569 -18.907 1.00 86.00 182 ALA A N 1
ATOM 1492 C CA . ALA A 1 182 ? 18.559 12.152 -17.674 1.00 86.00 182 ALA A CA 1
ATOM 1493 C C . ALA A 1 182 ? 20.075 12.077 -17.825 1.00 86.00 182 ALA A C 1
ATOM 1495 O O . ALA A 1 182 ? 20.603 11.724 -18.877 1.00 86.00 182 ALA A O 1
ATOM 1496 N N . GLU A 1 183 ? 20.773 12.381 -16.736 1.00 89.00 183 GLU A N 1
ATOM 1497 C CA . GLU A 1 183 ? 22.197 12.084 -16.601 1.00 89.00 183 GLU A CA 1
ATOM 1498 C C . GLU A 1 183 ? 22.419 10.568 -16.574 1.00 89.00 183 GLU A C 1
ATOM 1500 O O . GLU A 1 183 ? 23.352 10.061 -17.193 1.00 89.00 183 GLU A O 1
ATOM 1505 N N . ILE A 1 184 ? 21.532 9.853 -15.876 1.00 91.62 184 ILE A N 1
ATOM 1506 C CA . ILE A 1 184 ? 21.521 8.396 -15.775 1.00 91.62 184 ILE A CA 1
ATOM 1507 C C . ILE A 1 184 ? 20.104 7.895 -15.470 1.00 91.62 184 ILE A C 1
ATOM 1509 O O . ILE A 1 184 ? 19.308 8.591 -14.831 1.00 91.62 184 ILE A O 1
ATOM 1513 N N . SER A 1 185 ? 19.795 6.674 -15.903 1.00 92.81 185 SER A N 1
ATOM 1514 C CA . SER A 1 185 ? 18.594 5.939 -15.505 1.00 92.81 185 SER A CA 1
ATOM 1515 C C . SER A 1 185 ? 18.976 4.593 -14.899 1.00 92.81 185 SER A C 1
ATOM 1517 O O . SER A 1 185 ? 19.905 3.943 -15.374 1.00 92.81 185 SER A O 1
ATOM 1519 N N . TYR A 1 186 ? 18.250 4.166 -13.872 1.00 95.12 186 TYR A N 1
ATOM 1520 C CA . TYR A 1 186 ? 18.313 2.830 -13.293 1.00 95.12 186 TYR A CA 1
ATOM 1521 C C . TYR A 1 186 ? 17.031 2.095 -13.658 1.00 95.12 186 TYR A C 1
ATOM 1523 O O . TYR A 1 186 ? 15.961 2.391 -13.121 1.00 95.12 186 TYR A O 1
ATOM 1531 N N . ASP A 1 187 ? 17.145 1.154 -14.588 1.00 95.00 187 ASP A N 1
ATOM 1532 C CA . ASP A 1 187 ? 16.012 0.437 -15.152 1.00 95.00 187 ASP A CA 1
ATOM 1533 C C . ASP A 1 187 ? 15.875 -0.934 -14.486 1.00 95.00 187 ASP A C 1
ATOM 1535 O O . ASP A 1 187 ? 16.792 -1.762 -14.535 1.00 95.00 187 ASP A O 1
ATOM 1539 N N . PHE A 1 188 ? 14.714 -1.177 -13.882 1.00 96.88 188 PHE A N 1
ATOM 1540 C CA . PHE A 1 188 ? 14.369 -2.424 -13.210 1.00 96.88 188 PHE A CA 1
ATOM 1541 C C . PHE A 1 188 ? 13.687 -3.344 -14.215 1.00 96.88 188 PHE A C 1
ATOM 1543 O O . PHE A 1 188 ? 12.523 -3.157 -14.565 1.00 96.88 188 PHE A O 1
ATOM 1550 N N . GLN A 1 189 ? 14.425 -4.340 -14.697 1.00 96.44 189 GLN A N 1
ATOM 1551 C CA . GLN A 1 189 ? 13.961 -5.270 -15.721 1.00 96.44 189 GLN A CA 1
ATOM 1552 C C . GLN A 1 189 ? 13.365 -6.519 -15.089 1.00 96.44 189 GLN A C 1
ATOM 1554 O O . GLN A 1 189 ? 13.980 -7.108 -14.203 1.00 96.44 189 GLN A O 1
ATOM 1559 N N . PHE A 1 190 ? 12.216 -6.960 -15.592 1.00 97.00 190 PHE A N 1
ATOM 1560 C CA . PHE A 1 190 ? 11.591 -8.220 -15.222 1.00 97.00 190 PHE A CA 1
ATOM 1561 C C . PHE A 1 190 ? 12.384 -9.400 -15.784 1.00 97.00 190 PHE A C 1
ATOM 1563 O O . PHE A 1 190 ? 12.702 -9.457 -16.977 1.00 97.00 190 PHE A O 1
ATOM 1570 N N . MET A 1 191 ? 12.675 -10.357 -14.908 1.00 96.75 191 MET A N 1
ATOM 1571 C CA . MET A 1 191 ? 13.403 -11.576 -15.216 1.00 96.75 191 MET A CA 1
ATOM 1572 C C . MET A 1 191 ? 12.489 -12.783 -15.083 1.00 96.75 191 MET A C 1
ATOM 1574 O O . MET A 1 191 ? 11.887 -13.012 -14.036 1.00 96.75 191 MET A O 1
ATOM 1578 N N . HIS A 1 192 ? 12.475 -13.625 -16.111 1.00 94.69 192 HIS A N 1
ATOM 1579 C CA . HIS A 1 192 ? 11.793 -14.910 -16.064 1.00 94.69 192 HIS A CA 1
ATOM 1580 C C . HIS A 1 192 ? 12.680 -16.007 -16.652 1.00 94.69 192 HIS A C 1
ATOM 1582 O O . HIS A 1 192 ? 13.247 -15.861 -17.735 1.00 94.69 192 HIS A O 1
ATOM 1588 N N . ASN A 1 193 ? 12.845 -17.115 -15.921 1.00 92.12 193 ASN A N 1
ATOM 1589 C CA . ASN A 1 193 ? 13.693 -18.251 -16.315 1.00 92.12 193 ASN A CA 1
ATOM 1590 C C . ASN A 1 193 ? 15.118 -17.849 -16.757 1.00 92.12 193 ASN A C 1
ATOM 1592 O O . ASN A 1 193 ? 15.671 -18.399 -17.712 1.00 92.12 193 ASN A O 1
ATOM 1596 N N . GLY A 1 194 ? 15.715 -16.873 -16.063 1.00 91.62 194 GLY A N 1
ATOM 1597 C CA . GLY A 1 194 ? 17.066 -16.376 -16.343 1.00 91.62 194 GLY A CA 1
ATOM 1598 C C . GLY A 1 194 ? 17.186 -15.499 -17.593 1.00 91.62 194 GLY A C 1
ATOM 1599 O O . GLY A 1 194 ? 18.304 -15.205 -18.013 1.00 91.62 194 GLY A O 1
ATOM 1600 N N . LYS A 1 195 ? 16.065 -15.085 -18.193 1.00 93.88 195 LYS A N 1
ATOM 1601 C CA . LYS A 1 195 ? 16.026 -14.155 -19.323 1.00 93.88 195 LYS A CA 1
ATOM 1602 C C . LYS A 1 195 ? 15.421 -12.824 -18.900 1.00 93.88 195 LYS A C 1
ATOM 1604 O O . LYS A 1 195 ? 14.443 -12.804 -18.158 1.00 93.88 195 LYS A O 1
ATOM 1609 N N . GLU A 1 196 ? 16.001 -11.748 -19.418 1.00 95.00 196 GLU A N 1
ATOM 1610 C CA . GLU A 1 196 ? 15.395 -10.419 -19.384 1.00 95.00 196 GLU A CA 1
ATOM 1611 C C . GLU A 1 196 ? 14.195 -10.408 -20.332 1.00 95.00 196 GLU A C 1
ATOM 1613 O O . GLU A 1 196 ? 14.330 -10.797 -21.495 1.00 95.00 196 GLU A O 1
ATOM 1618 N N . ILE A 1 197 ? 13.032 -10.013 -19.819 1.00 94.56 197 ILE A N 1
ATOM 1619 C CA . ILE A 1 197 ? 11.785 -9.972 -20.584 1.00 94.56 197 ILE A CA 1
ATOM 1620 C C . ILE A 1 197 ? 11.472 -8.536 -21.006 1.00 94.56 197 ILE A C 1
ATOM 1622 O O . ILE A 1 197 ? 11.357 -8.253 -22.195 1.00 94.56 197 ILE A O 1
ATOM 1626 N N . CYS A 1 198 ? 11.338 -7.626 -20.039 1.00 94.25 198 CYS A N 1
ATOM 1627 C CA . CYS A 1 198 ? 10.898 -6.252 -20.276 1.00 94.25 198 CYS A CA 1
ATOM 1628 C C . CYS A 1 198 ? 11.189 -5.340 -19.080 1.00 94.25 198 CYS A C 1
ATOM 1630 O O . CYS A 1 198 ? 11.403 -5.818 -17.967 1.00 94.25 198 CYS A O 1
ATOM 1632 N N . ASN A 1 199 ? 11.096 -4.024 -19.286 1.00 94.56 199 ASN A N 1
ATOM 1633 C CA . ASN A 1 199 ? 11.185 -3.051 -18.200 1.00 94.56 199 ASN A CA 1
ATOM 1634 C C . ASN A 1 199 ? 9.941 -3.114 -17.299 1.00 94.56 199 ASN A C 1
ATOM 1636 O O . ASN A 1 199 ? 8.826 -3.237 -17.801 1.00 94.56 199 ASN A O 1
ATOM 1640 N N . ILE A 1 200 ? 10.127 -2.981 -15.987 1.00 95.88 200 ILE A N 1
ATOM 1641 C CA . ILE A 1 20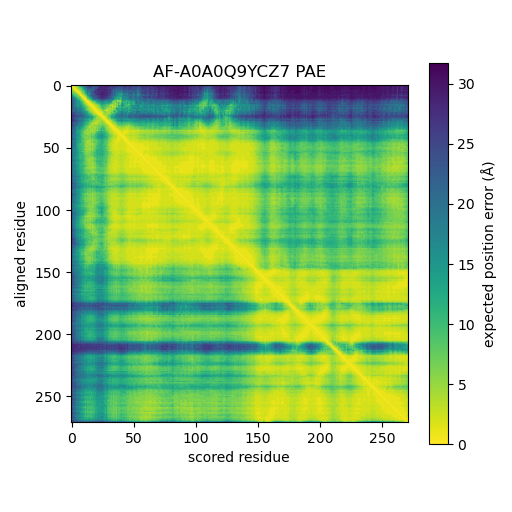0 ? 9.043 -2.799 -15.011 1.00 95.88 200 ILE A CA 1
ATOM 1642 C C . ILE A 1 200 ? 8.862 -1.299 -14.773 1.00 95.88 200 ILE A C 1
ATOM 1644 O O . ILE A 1 200 ? 7.779 -0.749 -14.974 1.00 95.88 200 ILE A O 1
ATOM 1648 N N . PHE A 1 201 ? 9.944 -0.632 -14.371 1.00 95.44 201 PHE A N 1
ATOM 1649 C CA . PHE A 1 201 ? 10.002 0.806 -14.141 1.00 95.44 201 PHE A CA 1
ATOM 1650 C C . PHE A 1 201 ? 11.446 1.308 -14.202 1.00 95.44 201 PHE A C 1
ATOM 1652 O O . PHE A 1 201 ? 12.400 0.533 -14.114 1.00 95.44 201 PHE A O 1
ATOM 1659 N N . SER A 1 202 ? 11.590 2.622 -14.310 1.00 95.06 202 SER A N 1
ATOM 1660 C CA . SER A 1 202 ? 12.880 3.304 -14.332 1.00 95.06 202 SER A CA 1
ATOM 1661 C C . SER A 1 202 ? 12.914 4.411 -13.287 1.00 95.06 202 SER A C 1
ATOM 1663 O O . SER A 1 202 ? 11.916 5.109 -13.102 1.00 95.06 202 SER A O 1
ATOM 1665 N N . ILE A 1 203 ? 14.067 4.590 -12.640 1.00 95.12 203 ILE A N 1
ATOM 1666 C CA . ILE A 1 203 ? 14.394 5.789 -11.858 1.00 95.12 203 ILE A CA 1
ATOM 1667 C C . ILE A 1 203 ? 15.426 6.583 -12.639 1.00 95.12 203 ILE A C 1
ATOM 1669 O O . ILE A 1 203 ? 16.543 6.116 -12.840 1.00 95.12 203 ILE A O 1
ATOM 1673 N N . SER A 1 204 ? 15.073 7.794 -13.045 1.00 93.56 204 SER A N 1
ATOM 1674 C CA . SER A 1 204 ? 15.985 8.696 -13.738 1.00 93.56 204 SER A CA 1
ATOM 1675 C C . SER A 1 204 ? 16.473 9.808 -12.821 1.00 93.56 204 SER A C 1
ATOM 1677 O O . SER A 1 204 ? 15.711 10.368 -12.030 1.00 93.56 204 SER A O 1
ATOM 1679 N N . VAL A 1 205 ? 17.746 10.156 -12.980 1.00 92.94 205 VAL A N 1
ATOM 1680 C CA . VAL A 1 205 ? 18.400 11.257 -12.279 1.00 92.94 205 VAL A CA 1
ATOM 1681 C C . VAL A 1 205 ? 18.651 12.385 -13.271 1.00 92.94 205 VAL A C 1
ATOM 1683 O O . VAL A 1 205 ? 19.319 12.198 -14.288 1.00 92.94 205 VAL A O 1
ATOM 1686 N N . LEU A 1 206 ? 18.091 13.557 -12.991 1.00 90.62 206 LEU A N 1
ATOM 1687 C CA . LEU A 1 206 ? 18.192 14.739 -13.841 1.00 90.62 206 LEU A CA 1
ATOM 1688 C C . LEU A 1 206 ? 19.159 15.754 -13.220 1.00 90.62 206 LEU A C 1
ATOM 1690 O O . LEU A 1 206 ? 19.080 16.022 -12.019 1.00 90.62 206 LEU A O 1
ATOM 1694 N N . ASP A 1 207 ? 20.005 16.373 -14.047 1.00 87.06 207 ASP A N 1
ATOM 1695 C CA . ASP A 1 207 ? 20.912 17.466 -13.651 1.00 87.06 207 ASP A CA 1
ATOM 1696 C C . ASP A 1 207 ? 20.161 18.813 -13.591 1.00 87.06 207 ASP A C 1
ATOM 1698 O O . ASP A 1 207 ? 20.378 19.747 -14.367 1.00 87.06 207 ASP A O 1
ATOM 1702 N N . THR A 1 208 ? 19.148 18.876 -12.729 1.00 80.38 208 THR A N 1
ATOM 1703 C CA . THR A 1 208 ? 18.351 20.073 -12.447 1.00 80.38 208 THR A CA 1
ATOM 1704 C C . THR A 1 208 ? 17.660 19.926 -11.094 1.00 80.38 208 THR A C 1
ATOM 1706 O O . THR A 1 208 ? 17.415 18.809 -10.666 1.00 80.38 208 THR A O 1
ATOM 1709 N N . GLU A 1 209 ? 17.298 21.036 -10.442 1.00 68.88 209 GLU A N 1
ATOM 1710 C CA . GLU A 1 209 ? 16.360 21.042 -9.299 1.00 68.88 209 GLU A CA 1
ATOM 1711 C C . GLU A 1 209 ? 14.955 21.533 -9.698 1.00 68.88 209 GLU A C 1
ATOM 1713 O O . GLU A 1 209 ? 14.074 21.705 -8.851 1.00 68.88 209 GLU A O 1
ATOM 1718 N N . SER A 1 210 ? 14.730 21.821 -10.985 1.00 66.56 210 SER A N 1
ATOM 1719 C CA . SER A 1 210 ? 13.459 22.373 -11.446 1.00 66.56 210 SER A CA 1
ATOM 1720 C C . SER A 1 210 ? 12.456 21.270 -11.774 1.00 66.56 210 SER A C 1
ATOM 1722 O O . SER A 1 210 ? 12.523 20.629 -12.823 1.00 66.56 210 SER A O 1
ATOM 1724 N N . ALA A 1 211 ? 11.447 21.132 -10.912 1.00 60.88 211 ALA A N 1
ATOM 1725 C CA . ALA A 1 211 ? 10.281 20.287 -11.163 1.00 60.88 211 ALA A CA 1
ATOM 1726 C C . ALA A 1 211 ? 9.428 20.762 -12.362 1.00 60.88 211 ALA A C 1
ATOM 1728 O O . ALA A 1 211 ? 8.552 20.033 -12.816 1.00 60.88 211 ALA A O 1
ATOM 1729 N N . GLU A 1 212 ? 9.664 21.966 -12.902 1.00 60.62 212 GLU A N 1
ATOM 1730 C CA . GLU A 1 212 ? 8.842 22.540 -13.978 1.00 60.62 212 GLU A CA 1
ATOM 1731 C C . GLU A 1 212 ? 9.063 21.869 -15.349 1.00 60.62 212 GLU A C 1
ATOM 1733 O O . GLU A 1 212 ? 8.249 22.057 -16.249 1.00 60.62 212 GLU A O 1
ATOM 1738 N N . ASN A 1 213 ? 10.121 21.061 -15.514 1.00 62.41 213 ASN A N 1
ATOM 1739 C CA . ASN A 1 213 ? 10.500 20.438 -16.793 1.00 62.41 213 ASN A CA 1
ATOM 1740 C C . ASN A 1 213 ? 10.602 18.901 -16.752 1.00 62.41 213 ASN A C 1
ATOM 1742 O O . ASN A 1 213 ? 11.242 18.306 -17.616 1.00 62.41 213 ASN A O 1
ATOM 1746 N N . ILE A 1 214 ? 9.956 18.233 -15.793 1.00 69.88 214 ILE A N 1
ATOM 1747 C CA . ILE A 1 214 ? 10.020 16.762 -15.670 1.00 69.88 214 ILE A CA 1
ATOM 1748 C C . ILE A 1 214 ? 9.048 16.010 -16.602 1.00 69.88 214 ILE A C 1
ATOM 1750 O O . ILE A 1 214 ? 8.938 14.789 -16.536 1.00 69.88 214 ILE A O 1
ATOM 1754 N N . GLY A 1 215 ? 8.341 16.706 -17.500 1.00 71.00 215 GLY A N 1
ATOM 1755 C CA . GLY A 1 215 ? 7.433 16.073 -18.464 1.00 71.00 215 GLY A CA 1
ATOM 1756 C C . GLY A 1 215 ? 6.344 15.215 -17.787 1.00 71.00 215 GLY A C 1
ATOM 1757 O O . GLY A 1 215 ? 5.823 15.622 -16.751 1.00 71.00 215 GLY A O 1
ATOM 1758 N N . PRO A 1 216 ? 5.969 14.049 -18.351 1.00 74.00 216 PRO A N 1
ATOM 1759 C CA . PRO A 1 216 ? 4.969 13.148 -17.767 1.00 74.00 216 PRO A CA 1
ATOM 1760 C C . PRO A 1 216 ? 5.518 12.268 -16.625 1.00 74.00 216 PRO A C 1
ATOM 1762 O O . PRO A 1 216 ? 4.861 11.307 -16.235 1.00 74.00 216 PRO A O 1
ATOM 1765 N N . MET A 1 217 ? 6.732 12.534 -16.133 1.00 83.50 217 MET A N 1
ATOM 1766 C CA . MET A 1 217 ? 7.389 11.698 -15.128 1.00 83.50 217 MET A CA 1
ATOM 1767 C C . MET A 1 217 ? 6.903 12.034 -13.719 1.00 83.50 217 MET A C 1
ATOM 1769 O O . MET A 1 217 ? 6.541 13.172 -13.417 1.00 83.50 217 MET A O 1
ATOM 1773 N N . ASN A 1 218 ? 6.938 11.039 -12.836 1.00 89.81 218 ASN A N 1
ATOM 1774 C CA . ASN A 1 218 ? 6.535 11.212 -11.450 1.00 89.81 218 ASN A CA 1
ATOM 1775 C C . ASN A 1 218 ? 7.736 11.667 -10.617 1.00 89.81 218 ASN A C 1
ATOM 1777 O O . ASN A 1 218 ? 8.762 10.989 -10.579 1.00 89.81 218 ASN A O 1
ATOM 1781 N N . LEU A 1 219 ? 7.612 12.809 -9.941 1.00 91.56 219 LEU A N 1
ATOM 1782 C CA . LEU A 1 219 ? 8.639 13.302 -9.024 1.00 91.56 219 LEU A CA 1
ATOM 1783 C C . LEU A 1 219 ? 8.769 12.366 -7.816 1.00 91.56 219 LEU A C 1
ATOM 1785 O O . LEU A 1 219 ? 7.774 12.091 -7.149 1.00 91.56 219 LEU A O 1
ATOM 1789 N N . ILE A 1 220 ? 9.997 11.939 -7.515 1.00 92.75 220 ILE A N 1
ATOM 1790 C CA . ILE A 1 220 ? 10.345 11.290 -6.246 1.00 92.75 220 ILE A CA 1
ATOM 1791 C C . ILE A 1 220 ? 10.788 12.369 -5.254 1.00 92.75 220 ILE A C 1
ATOM 1793 O O . ILE A 1 220 ? 10.137 12.601 -4.239 1.00 92.75 220 ILE A O 1
ATOM 1797 N N . ALA A 1 221 ? 11.901 13.046 -5.558 1.00 91.44 221 ALA A N 1
ATOM 1798 C CA . ALA A 1 221 ? 12.536 14.009 -4.665 1.00 91.44 221 ALA A CA 1
ATOM 1799 C C . ALA A 1 221 ? 13.539 14.911 -5.403 1.00 91.44 221 ALA A C 1
ATOM 1801 O O . ALA A 1 221 ? 14.021 14.580 -6.485 1.00 91.44 221 ALA A O 1
ATOM 1802 N N . ASN A 1 222 ? 13.903 16.026 -4.766 1.00 90.69 222 ASN A N 1
ATOM 1803 C CA . ASN A 1 222 ? 15.035 16.868 -5.158 1.00 90.69 222 ASN A CA 1
ATOM 1804 C C . ASN A 1 222 ? 16.119 16.777 -4.082 1.00 90.69 222 ASN A C 1
ATOM 1806 O O . ASN A 1 222 ? 15.817 16.940 -2.896 1.00 90.69 222 ASN A O 1
ATOM 1810 N N . HIS A 1 223 ? 17.366 16.525 -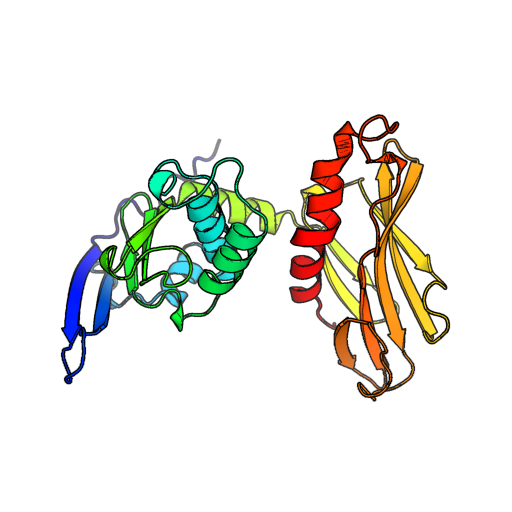4.478 1.00 90.62 223 HIS A N 1
ATOM 1811 C CA . HIS A 1 223 ? 18.484 16.378 -3.549 1.00 90.62 223 HIS A CA 1
ATOM 1812 C C . HIS A 1 223 ? 19.827 16.684 -4.218 1.00 90.62 223 HIS A C 1
ATOM 1814 O O . HIS A 1 223 ? 20.108 16.190 -5.306 1.00 90.62 223 HIS A O 1
ATOM 1820 N N . ASN A 1 224 ? 20.673 17.470 -3.543 1.00 88.25 224 ASN A N 1
ATOM 1821 C CA . ASN A 1 224 ? 22.030 17.826 -3.979 1.00 88.25 224 ASN A CA 1
ATOM 1822 C C . ASN A 1 224 ? 22.126 18.333 -5.431 1.00 88.25 224 ASN A C 1
ATOM 1824 O O . ASN A 1 224 ? 23.005 17.902 -6.175 1.00 88.25 224 ASN A O 1
ATOM 1828 N N . GLY A 1 225 ? 21.245 19.246 -5.853 1.00 87.88 225 GLY A N 1
ATOM 1829 C CA . GLY A 1 225 ? 21.274 19.773 -7.219 1.00 87.88 225 GLY A CA 1
ATOM 1830 C C . GLY A 1 225 ? 20.597 18.885 -8.265 1.00 87.88 225 GLY A C 1
ATOM 1831 O O . GLY A 1 225 ? 20.543 19.280 -9.426 1.00 87.88 225 GLY A O 1
ATOM 1832 N N . LYS A 1 226 ? 20.091 17.708 -7.872 1.00 91.25 226 LYS A N 1
ATOM 1833 C CA . LYS A 1 226 ? 19.518 16.702 -8.770 1.00 91.25 226 LYS A CA 1
ATOM 1834 C C . LYS A 1 226 ? 18.035 16.472 -8.491 1.00 91.25 226 LYS A C 1
ATOM 1836 O O . LYS A 1 226 ? 17.590 16.508 -7.340 1.00 91.25 226 LYS A O 1
ATOM 1841 N N . THR A 1 227 ? 17.290 16.153 -9.542 1.00 91.88 227 THR A N 1
ATOM 1842 C CA . THR A 1 227 ? 15.879 15.764 -9.474 1.00 91.88 227 THR A CA 1
ATOM 1843 C C . THR A 1 227 ? 15.760 14.281 -9.805 1.00 91.88 227 THR A C 1
ATOM 1845 O O . THR A 1 227 ? 16.222 13.828 -10.851 1.00 91.88 227 THR A O 1
ATOM 1848 N N . TYR A 1 228 ? 15.121 13.531 -8.911 1.00 93.06 228 TYR A N 1
ATOM 1849 C CA . TYR A 1 228 ? 14.875 12.100 -9.042 1.00 93.06 228 TYR A CA 1
ATOM 1850 C C . TYR A 1 228 ? 13.429 11.895 -9.463 1.00 93.06 228 TYR A C 1
ATOM 1852 O O . TYR A 1 228 ? 12.503 12.387 -8.809 1.00 93.06 228 TYR A O 1
ATOM 1860 N N . VAL A 1 229 ? 13.234 11.176 -10.560 1.00 93.00 229 VAL A N 1
ATOM 1861 C CA . VAL A 1 229 ? 11.914 10.891 -11.122 1.00 93.00 229 VAL A CA 1
ATOM 1862 C C . VAL A 1 229 ? 11.780 9.414 -11.427 1.00 93.00 229 VAL A C 1
ATOM 1864 O O . VAL A 1 229 ? 12.780 8.728 -11.632 1.00 93.00 229 VAL A O 1
ATOM 1867 N N . TRP A 1 230 ? 10.546 8.933 -11.495 1.00 93.44 230 TRP A N 1
ATOM 1868 C CA . TRP A 1 230 ? 10.265 7.578 -11.934 1.00 93.44 230 TRP A CA 1
ATOM 1869 C C . TRP A 1 230 ? 9.137 7.511 -12.950 1.00 93.44 230 TRP A C 1
ATOM 1871 O O . TRP A 1 230 ? 8.250 8.371 -13.018 1.00 93.44 230 TRP A O 1
ATOM 1881 N N . ASN A 1 231 ? 9.157 6.433 -13.721 1.00 91.69 231 ASN A N 1
ATOM 1882 C CA . ASN A 1 231 ? 8.088 6.072 -14.631 1.00 91.69 231 ASN A CA 1
ATOM 1883 C C . ASN A 1 231 ? 7.970 4.544 -14.701 1.00 91.69 231 ASN A C 1
ATOM 1885 O O . ASN A 1 231 ? 8.983 3.862 -14.880 1.00 91.69 231 ASN A O 1
ATOM 1889 N N . PRO A 1 232 ? 6.754 3.989 -14.589 1.00 92.69 232 PRO A N 1
ATOM 1890 C CA . PRO A 1 232 ? 6.533 2.592 -14.918 1.00 92.69 232 PRO A CA 1
ATOM 1891 C C . PRO A 1 232 ? 6.631 2.396 -16.437 1.00 92.69 232 PRO A C 1
ATOM 1893 O O . PRO A 1 232 ? 6.628 3.359 -17.217 1.00 92.69 232 PRO A O 1
ATOM 1896 N N . ILE A 1 233 ? 6.686 1.141 -16.874 1.00 91.06 233 ILE A N 1
ATOM 1897 C CA . ILE A 1 233 ? 6.361 0.809 -18.259 1.00 91.06 233 ILE A CA 1
ATOM 1898 C C . ILE A 1 233 ? 4.928 1.274 -18.577 1.00 91.06 233 ILE A C 1
ATOM 1900 O O . ILE A 1 233 ? 4.018 1.120 -17.766 1.00 91.06 233 ILE A O 1
ATOM 1904 N N . MET A 1 234 ? 4.729 1.890 -19.746 1.00 84.94 234 MET A N 1
ATOM 1905 C CA . MET A 1 234 ? 3.428 2.472 -20.111 1.00 84.94 234 MET A CA 1
ATOM 1906 C C . MET A 1 234 ? 2.400 1.422 -20.534 1.00 84.94 234 MET A C 1
ATOM 1908 O O . MET A 1 234 ? 1.211 1.586 -20.278 1.00 84.94 234 MET A O 1
ATOM 1912 N N . GLU A 1 235 ? 2.852 0.366 -21.206 1.00 88.06 235 GLU A N 1
ATOM 1913 C CA . GLU A 1 235 ? 1.991 -0.682 -21.741 1.00 88.06 235 GLU A CA 1
ATOM 1914 C C . GLU A 1 235 ? 2.573 -2.047 -21.393 1.00 88.06 235 GLU A C 1
ATOM 1916 O O . GLU A 1 235 ? 3.777 -2.278 -21.517 1.00 88.06 235 GLU A O 1
ATOM 1921 N N . MET A 1 236 ? 1.701 -2.956 -20.962 1.00 91.12 236 MET A N 1
ATOM 1922 C CA . MET A 1 236 ? 2.075 -4.345 -20.746 1.00 91.12 236 MET A CA 1
ATOM 1923 C C . MET A 1 236 ? 2.511 -4.975 -22.078 1.00 91.12 236 MET A C 1
ATOM 1925 O O . MET A 1 236 ? 1.765 -4.851 -23.056 1.00 91.12 236 MET A O 1
ATOM 1929 N N . PRO A 1 237 ? 3.662 -5.669 -22.132 1.00 93.00 237 PRO A N 1
ATOM 1930 C CA . PRO A 1 237 ? 4.128 -6.292 -23.363 1.00 93.00 237 PRO A CA 1
ATOM 1931 C C . PRO A 1 237 ? 3.137 -7.341 -23.906 1.00 93.00 237 PRO A C 1
ATOM 1933 O O . PRO A 1 237 ? 2.497 -8.037 -23.110 1.00 93.00 237 PRO A O 1
ATOM 1936 N N . PRO A 1 238 ? 3.008 -7.495 -25.240 1.00 92.38 238 PRO A N 1
ATOM 1937 C CA . PRO A 1 238 ? 2.062 -8.435 -25.848 1.00 92.38 238 PRO A CA 1
ATOM 1938 C C . PRO A 1 238 ? 2.250 -9.897 -25.430 1.00 92.38 238 PRO A C 1
ATOM 1940 O O . PRO A 1 238 ? 1.315 -10.687 -25.523 1.00 92.38 238 PRO A O 1
ATOM 1943 N N . GLU A 1 239 ? 3.444 -10.270 -24.968 1.00 93.12 239 GLU A N 1
ATOM 1944 C CA . GLU A 1 239 ? 3.773 -11.603 -24.467 1.00 93.12 239 GLU A CA 1
ATOM 1945 C C . GLU A 1 239 ? 2.907 -12.013 -23.268 1.00 93.12 239 GLU A C 1
ATOM 1947 O O . GLU A 1 239 ? 2.672 -13.206 -23.085 1.00 93.12 239 GLU A O 1
ATOM 1952 N N . PHE A 1 240 ? 2.416 -11.047 -22.486 1.00 94.62 240 PHE A N 1
ATOM 1953 C CA . PHE A 1 240 ? 1.559 -11.274 -21.319 1.00 94.62 240 PHE A CA 1
ATOM 1954 C C . PHE A 1 240 ? 0.062 -11.274 -21.655 1.00 94.62 240 PHE A C 1
ATOM 1956 O O . PHE A 1 240 ? -0.748 -11.615 -20.801 1.00 94.62 240 PHE A O 1
ATOM 1963 N N . TRP A 1 241 ? -0.338 -10.869 -22.864 1.00 92.12 241 TRP A N 1
ATOM 1964 C CA . TRP A 1 241 ? -1.755 -10.791 -23.231 1.00 92.12 241 TRP A CA 1
ATOM 1965 C C . TRP A 1 241 ? -2.356 -12.182 -23.472 1.00 92.12 241 TRP A C 1
ATOM 1967 O O . TRP A 1 241 ? -1.648 -13.186 -23.567 1.00 92.12 241 TRP A O 1
ATOM 1977 N N . GLU A 1 242 ? -3.682 -12.250 -23.629 1.00 90.81 242 GLU A N 1
ATOM 1978 C CA . GLU A 1 242 ? -4.382 -13.501 -23.932 1.00 90.81 242 GLU A CA 1
ATOM 1979 C C . GLU A 1 242 ? -3.804 -14.201 -25.178 1.00 90.81 242 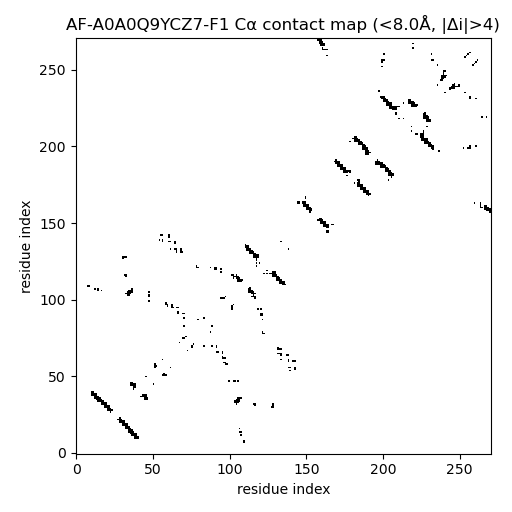GLU A C 1
ATOM 1981 O O . GLU A 1 242 ? -3.787 -13.645 -26.279 1.00 90.81 242 GLU A O 1
ATOM 1986 N N . GLY A 1 243 ? -3.340 -15.444 -25.004 1.00 89.69 243 GLY A N 1
ATOM 1987 C CA . GLY A 1 243 ? -2.688 -16.236 -26.050 1.00 89.69 243 GLY A CA 1
ATOM 1988 C C . GLY A 1 243 ? -1.189 -15.964 -26.241 1.00 89.69 243 GLY A C 1
ATOM 1989 O O . GLY A 1 243 ? -0.589 -16.569 -27.133 1.00 89.69 243 GLY A O 1
ATOM 1990 N N . GLY A 1 244 ? -0.592 -15.083 -25.434 1.00 91.94 244 GLY A N 1
ATOM 1991 C CA . GLY A 1 244 ? 0.847 -14.824 -25.384 1.00 91.94 244 GLY A CA 1
ATOM 1992 C C . GLY A 1 244 ? 1.639 -15.919 -24.657 1.00 91.94 244 GLY A C 1
ATOM 1993 O O . GLY A 1 244 ? 1.084 -16.729 -23.916 1.00 91.94 244 GLY A O 1
ATOM 1994 N N . GLU A 1 245 ? 2.958 -15.960 -24.882 1.00 93.94 245 GLU A N 1
ATOM 1995 C CA . GLU A 1 245 ? 3.850 -16.985 -24.304 1.00 93.94 245 GLU A CA 1
ATOM 1996 C C . GLU A 1 245 ? 4.064 -16.852 -22.787 1.00 93.94 245 GLU A C 1
ATOM 1998 O O . GLU A 1 245 ? 4.576 -17.790 -22.185 1.00 93.94 245 GLU A O 1
ATOM 2003 N N . LEU A 1 246 ? 3.711 -15.707 -22.193 1.00 95.19 246 LEU A N 1
ATOM 2004 C CA . LEU A 1 246 ? 3.861 -15.392 -20.768 1.00 95.19 246 LEU A CA 1
ATOM 2005 C C . LEU A 1 246 ? 2.525 -14.985 -20.129 1.00 95.19 246 LEU A C 1
ATOM 2007 O O . LEU A 1 246 ? 2.512 -14.294 -19.109 1.00 95.19 246 LEU A O 1
ATOM 2011 N N . GLN A 1 247 ? 1.396 -15.384 -20.723 1.00 93.88 247 GLN A N 1
ATOM 2012 C CA . GLN A 1 247 ? 0.060 -15.046 -20.222 1.00 93.88 247 GLN A CA 1
ATOM 2013 C C . GLN A 1 247 ? -0.128 -15.461 -18.753 1.00 93.88 247 GLN A C 1
ATOM 2015 O O . GLN A 1 247 ? -0.783 -14.771 -17.980 1.00 93.88 247 GLN A O 1
ATOM 2020 N N . GLU A 1 248 ? 0.472 -16.569 -18.321 1.00 94.31 248 GLU A N 1
ATOM 2021 C CA . GLU A 1 248 ? 0.397 -17.032 -16.934 1.00 94.31 248 GLU A CA 1
ATOM 2022 C C . GLU A 1 248 ? 1.039 -16.075 -15.918 1.00 94.31 248 GLU A C 1
ATOM 2024 O O . GLU A 1 248 ? 0.771 -16.187 -14.723 1.00 94.31 248 GLU A O 1
ATOM 2029 N N . LEU A 1 249 ? 1.874 -15.142 -16.382 1.00 95.44 249 LEU A N 1
ATOM 2030 C CA . LEU A 1 249 ? 2.533 -14.125 -15.565 1.00 95.44 249 LEU A CA 1
ATOM 2031 C C . LEU A 1 249 ? 1.826 -12.766 -15.635 1.00 95.44 249 LEU A C 1
ATOM 2033 O O . LEU A 1 249 ? 2.296 -11.823 -15.003 1.00 95.44 249 LEU A O 1
ATOM 2037 N N . GLU A 1 250 ? 0.720 -12.645 -16.379 1.00 94.25 250 GLU A N 1
ATOM 2038 C CA . GLU A 1 250 ? -0.008 -11.384 -16.579 1.00 94.25 250 GLU A CA 1
ATOM 2039 C C . GLU A 1 250 ? -0.356 -10.718 -15.242 1.00 94.25 250 GLU A C 1
ATOM 2041 O O . GLU A 1 250 ? -0.003 -9.563 -15.007 1.00 94.25 250 GLU A O 1
ATOM 2046 N N . GLU A 1 251 ? -0.992 -11.463 -14.333 1.00 91.50 251 GLU A N 1
ATOM 2047 C CA . GLU A 1 251 ? -1.421 -10.948 -13.028 1.00 91.50 251 GLU A CA 1
ATOM 2048 C C . GLU A 1 251 ? -0.235 -10.570 -12.132 1.00 91.50 251 GLU A C 1
ATOM 2050 O O . GLU A 1 251 ? -0.287 -9.576 -11.407 1.00 91.50 251 GLU A O 1
ATOM 2055 N N . GLU A 1 252 ? 0.847 -11.351 -12.180 1.00 94.38 252 GLU A N 1
ATOM 2056 C CA . GLU A 1 252 ? 2.063 -11.065 -11.424 1.00 94.38 252 GLU A CA 1
ATOM 2057 C C . GLU A 1 252 ? 2.721 -9.778 -11.918 1.00 94.38 252 GLU A C 1
ATOM 2059 O O . GLU A 1 252 ? 2.989 -8.882 -11.118 1.00 94.38 252 GLU A O 1
ATOM 2064 N N . PHE A 1 253 ? 2.930 -9.661 -13.227 1.00 95.38 253 PHE A N 1
ATOM 2065 C CA . PHE A 1 253 ? 3.546 -8.486 -13.822 1.00 95.38 253 PHE A CA 1
ATOM 2066 C C . PHE A 1 253 ? 2.673 -7.239 -13.633 1.00 95.38 253 PHE A C 1
ATOM 2068 O O . PHE A 1 253 ? 3.176 -6.174 -13.272 1.00 95.38 253 PHE A O 1
ATOM 2075 N N . ALA A 1 254 ? 1.352 -7.373 -13.790 1.00 93.19 254 ALA A N 1
ATOM 2076 C CA . ALA A 1 254 ? 0.405 -6.294 -13.530 1.00 93.19 254 ALA A CA 1
ATOM 2077 C C . ALA A 1 254 ? 0.479 -5.801 -12.080 1.00 93.19 254 ALA A C 1
ATOM 2079 O O . ALA A 1 254 ? 0.469 -4.588 -11.863 1.00 93.19 254 ALA A O 1
ATOM 2080 N N . ARG A 1 255 ? 0.573 -6.716 -11.105 1.00 92.44 255 ARG A N 1
ATOM 2081 C CA . ARG A 1 255 ? 0.728 -6.372 -9.686 1.00 92.44 255 ARG A CA 1
ATOM 2082 C C . ARG A 1 255 ? 2.055 -5.659 -9.432 1.00 92.44 255 ARG A C 1
ATOM 2084 O O . ARG A 1 255 ? 2.050 -4.600 -8.808 1.00 92.44 255 ARG A O 1
ATOM 2091 N N . MET A 1 256 ? 3.158 -6.182 -9.973 1.00 95.44 256 MET A N 1
ATOM 2092 C CA . MET A 1 256 ? 4.478 -5.555 -9.851 1.00 95.44 256 MET A CA 1
ATOM 2093 C C . MET A 1 256 ? 4.444 -4.105 -10.344 1.00 95.44 256 MET A C 1
ATOM 2095 O O . MET A 1 256 ? 4.827 -3.200 -9.612 1.00 95.44 256 MET A O 1
ATOM 2099 N N . VAL A 1 257 ? 3.927 -3.862 -11.551 1.00 95.38 257 VAL A N 1
ATOM 2100 C CA . VAL A 1 257 ? 3.926 -2.528 -12.174 1.00 95.38 257 VAL A CA 1
ATOM 2101 C C . VAL A 1 257 ? 2.923 -1.566 -11.526 1.00 95.38 257 VAL A C 1
ATOM 2103 O O . VAL A 1 257 ? 3.261 -0.412 -11.272 1.00 95.38 257 VAL A O 1
ATOM 2106 N N . ASN A 1 258 ? 1.681 -2.000 -11.294 1.00 90.12 258 ASN A N 1
ATOM 2107 C CA . ASN A 1 258 ? 0.583 -1.082 -10.960 1.00 90.12 258 ASN A CA 1
ATOM 2108 C C . ASN A 1 258 ? 0.336 -0.925 -9.457 1.00 90.12 258 ASN A C 1
ATOM 2110 O O . ASN A 1 258 ? -0.232 0.087 -9.039 1.00 90.12 258 ASN A O 1
ATOM 2114 N N . GLU A 1 259 ? 0.722 -1.915 -8.653 1.00 88.69 259 GLU A N 1
ATOM 2115 C CA . GLU A 1 259 ? 0.489 -1.923 -7.207 1.00 88.69 259 GLU A CA 1
ATOM 2116 C C . GLU A 1 259 ? 1.807 -1.740 -6.452 1.00 88.69 259 GLU A C 1
ATOM 2118 O O . GLU A 1 259 ? 1.938 -0.805 -5.666 1.00 88.69 259 GLU A O 1
ATOM 2123 N N . GLU A 1 260 ? 2.809 -2.570 -6.746 1.00 93.44 260 GLU A N 1
ATOM 2124 C CA . GLU A 1 260 ? 4.040 -2.633 -5.953 1.00 93.44 260 GLU A CA 1
ATOM 2125 C C . GLU A 1 260 ? 5.028 -1.505 -6.295 1.00 93.44 260 GLU A C 1
ATOM 2127 O O . GLU A 1 260 ? 5.612 -0.934 -5.382 1.00 93.44 260 GLU A O 1
ATOM 2132 N N . VAL A 1 261 ? 5.202 -1.104 -7.563 1.00 95.44 261 VAL A N 1
ATOM 2133 C CA . VAL A 1 261 ? 6.108 0.017 -7.910 1.00 95.44 261 VAL A CA 1
ATOM 2134 C C . VAL A 1 261 ? 5.735 1.327 -7.200 1.00 95.44 261 VAL A C 1
ATOM 2136 O O . VAL A 1 261 ? 6.633 1.933 -6.611 1.00 95.44 261 VAL A O 1
ATOM 2139 N N . PRO A 1 262 ? 4.467 1.786 -7.195 1.00 91.44 262 PRO A N 1
ATOM 2140 C CA . PRO A 1 262 ? 4.083 2.949 -6.399 1.00 91.44 262 PRO A CA 1
ATOM 2141 C C . PRO A 1 262 ? 4.458 2.816 -4.915 1.00 91.44 262 PRO A C 1
ATOM 2143 O O . PRO A 1 262 ? 4.982 3.770 -4.348 1.00 91.44 262 PRO A O 1
ATOM 2146 N N . GLU A 1 263 ? 4.248 1.640 -4.310 1.00 89.75 263 GLU A N 1
ATOM 2147 C CA . GLU A 1 263 ? 4.614 1.363 -2.912 1.00 89.75 263 GLU A CA 1
ATOM 2148 C C . GLU A 1 263 ? 6.138 1.414 -2.703 1.00 89.75 263 GLU A C 1
ATOM 2150 O O . GLU A 1 263 ? 6.610 2.034 -1.752 1.00 89.75 263 GLU A O 1
ATOM 2155 N N . ILE A 1 264 ? 6.926 0.838 -3.619 1.00 95.06 264 ILE A N 1
ATOM 2156 C CA . ILE A 1 264 ? 8.395 0.884 -3.587 1.00 95.06 264 ILE A CA 1
ATOM 2157 C C . ILE A 1 264 ? 8.875 2.340 -3.607 1.00 95.06 264 ILE A C 1
ATOM 2159 O O . ILE A 1 264 ? 9.793 2.692 -2.866 1.00 95.06 264 ILE A O 1
ATOM 2163 N N . MET A 1 265 ? 8.260 3.213 -4.411 1.00 95.31 265 MET A N 1
ATOM 2164 C CA . MET A 1 265 ? 8.677 4.619 -4.497 1.00 95.31 265 MET A CA 1
ATOM 2165 C C . MET A 1 265 ? 8.451 5.392 -3.192 1.00 95.31 265 MET A C 1
ATOM 2167 O O . MET A 1 265 ? 9.207 6.317 -2.905 1.00 95.31 265 MET A O 1
ATOM 2171 N N . GLU A 1 266 ? 7.483 4.994 -2.362 1.0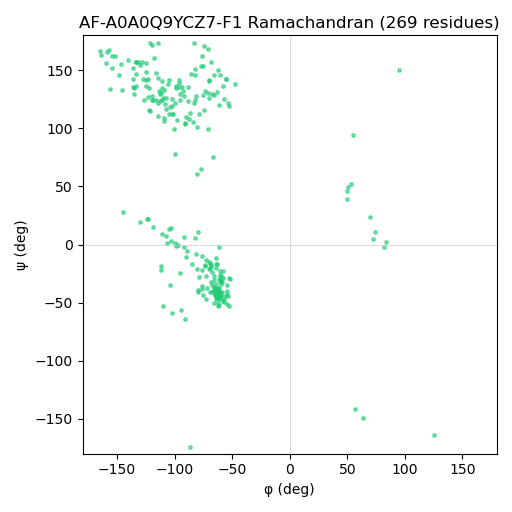0 90.25 266 GLU A N 1
ATOM 2172 C CA . GLU A 1 266 ? 7.286 5.576 -1.024 1.00 90.25 266 GLU A CA 1
ATOM 2173 C C . GLU A 1 266 ? 8.421 5.225 -0.046 1.00 90.25 266 GLU A C 1
ATOM 2175 O O . GLU A 1 266 ? 8.589 5.889 0.977 1.00 90.25 266 GLU A O 1
ATOM 2180 N N . THR A 1 267 ? 9.217 4.197 -0.356 1.00 92.88 267 THR A N 1
ATOM 2181 C CA . THR A 1 267 ? 10.354 3.745 0.464 1.00 92.88 267 THR A CA 1
ATOM 2182 C C . THR A 1 267 ? 11.676 4.400 0.069 1.00 92.88 267 THR A C 1
ATOM 2184 O O . THR A 1 267 ? 12.699 4.149 0.706 1.00 92.88 267 THR A O 1
ATOM 2187 N N . PHE A 1 268 ? 11.666 5.244 -0.969 1.00 95.75 268 PHE A N 1
ATOM 2188 C CA . PHE A 1 268 ? 12.860 5.924 -1.448 1.00 95.75 268 PHE A CA 1
ATOM 2189 C C . PHE A 1 268 ? 13.447 6.820 -0.356 1.00 95.75 268 PHE A C 1
ATOM 2191 O O . PHE A 1 268 ? 12.812 7.770 0.108 1.00 95.75 268 PHE A O 1
ATOM 2198 N N . THR A 1 269 ? 14.695 6.552 0.024 1.00 95.19 269 THR A N 1
ATOM 2199 C CA . THR A 1 269 ? 15.425 7.366 1.003 1.00 95.19 269 THR A CA 1
ATOM 2200 C C . THR A 1 269 ? 16.854 7.623 0.552 1.00 95.19 269 THR A C 1
ATOM 2202 O O . THR A 1 269 ? 17.490 6.747 -0.029 1.00 95.19 269 THR A O 1
ATOM 2205 N N . PHE A 1 270 ? 17.351 8.832 0.818 1.00 94.50 270 PHE A N 1
ATOM 2206 C CA . PHE A 1 270 ? 18.769 9.167 0.670 1.00 94.50 270 PHE A CA 1
ATOM 2207 C C . PHE A 1 270 ? 19.557 8.713 1.904 1.00 94.50 270 PHE A C 1
ATOM 2209 O O . PHE A 1 270 ? 19.030 8.772 3.020 1.00 94.50 270 PHE A O 1
ATOM 2216 N N . GLU A 1 271 ? 20.805 8.294 1.693 1.00 84.62 271 GLU A N 1
ATOM 2217 C CA . GLU A 1 271 ? 21.780 7.940 2.740 1.00 84.62 271 GLU A CA 1
ATOM 2218 C C . GLU A 1 271 ? 22.594 9.140 3.250 1.00 84.62 271 GLU A C 1
ATOM 2220 O O . GLU A 1 271 ? 22.899 10.062 2.457 1.00 84.62 271 GLU A O 1
#

pLDDT: mean 86.15, std 14.61, range [24.67, 97.56]

Foldseek 3Di:
DDDPPDPLPDFPKDKDKDWDFDPPDDPGTAIDIAMWIARPVVRDTDWPVNVCVVLLHALVQVLVLLLCCCQPPPVNPVQADPPGDPQNSVLSCVLSPSDCVSFRHWDDDSFWIWGWDDSVSRDPCVVPIDIRTDTSVSRNVSSVQQVLFDWDADPVQQKIWTAGNVCVVQWDWDWDCPDVQAPIKTWIFGDDPNDGDGTFKIKGKHQAQDPPPPPPWAWLDGDDNITITMDGPPDDDPLCDVPHVNVVCVVVSCCSRPPRVVVRSVRMDGD

Radius of gyration: 22.23 Å; Cα contacts (8 Å, |Δi|>4): 431; chains: 1; bounding box: 59×47×59 Å

Secondary structure (DSSP, 8-state):
------SSTT--EEEEEEEEEE--SSSS-EEEEEEEEEETTTTEEE-HHHHHHHHT--HHHHHHHHHHHHHH-GGGGGGS-SSPPHHHHHHHHHHT-S-GGGSSEEEE-SSEEEEEE--TTTS-GGG-SEEEEEEHHHHHHHHHHHHT-EEEEETTTTEEEEE-GGGTTTEEEEEE-S-TT-SEEEEEEEEETTEEEEEEEEEEEES---GGG-TTPEEEEEETTEEEEEEE-SS--GGGSTTSTTGGGHHHHHHIIIIIHHHHHHT-EE-

Organism: NCBI:txid217031